Protein AF-A0A1N7SJ93-F1 (afdb_monomer_lite)

Organism: NCBI:txid1701573

Radius of gyration: 25.96 Å; chains: 1; bounding box: 59×93×56 Å

InterPro domains:
  IPR003462 Ornithine cyclodeaminase/mu-crystallin [PF02423] (169-309)
  IPR003462 Ornithine cyclodeaminase/mu-crystallin [PTHR13812] (169-308)
  IPR023401 Ornithine cyclodeaminase, N-terminal [G3DSA:3.30.1780.10] (292-304)
  IPR036291 NAD(P)-binding domain superfamily [SSF51735] (176-307)

Structure (mmCIF, N/CA/C/O backbone):
data_AF-A0A1N7SJ93-F1
#
_entry.id   AF-A0A1N7SJ93-F1
#
loop_
_atom_site.group_PDB
_atom_site.id
_atom_site.type_symbol
_atom_site.label_atom_id
_atom_site.label_alt_id
_atom_site.label_comp_id
_atom_site.label_asym_id
_atom_site.label_entity_id
_atom_site.label_seq_id
_atom_site.pdbx_PDB_ins_code
_atom_site.Cartn_x
_atom_site.Cartn_y
_atom_site.Cartn_z
_atom_site.occupancy
_atom_site.B_iso_or_equiv
_atom_site.auth_seq_id
_atom_site.auth_comp_id
_atom_site.auth_asym_id
_atom_site.auth_atom_id
_atom_site.pdbx_PDB_model_num
ATOM 1 N N . MET A 1 1 ? -1.429 -74.929 14.393 1.00 39.41 1 MET A N 1
ATOM 2 C CA . MET A 1 1 ? -1.317 -74.919 12.918 1.00 39.41 1 MET A CA 1
ATOM 3 C C . MET A 1 1 ? -0.510 -73.694 12.522 1.00 39.41 1 MET A C 1
ATOM 5 O O . MET A 1 1 ? -0.908 -72.590 12.857 1.00 39.41 1 MET A O 1
ATOM 9 N N . LYS A 1 2 ? 0.673 -73.899 11.934 1.00 35.19 2 LYS A N 1
ATOM 10 C CA . LYS A 1 2 ? 1.550 -72.840 11.414 1.00 35.19 2 LYS A CA 1
ATOM 11 C C . LYS A 1 2 ? 0.948 -72.310 10.113 1.00 35.19 2 LYS A C 1
ATOM 13 O O . LYS A 1 2 ? 0.755 -73.117 9.211 1.00 35.19 2 LYS A O 1
ATOM 18 N N . VAL A 1 3 ? 0.758 -71.002 9.972 1.00 34.88 3 VAL A N 1
ATOM 19 C CA . VAL A 1 3 ? 0.730 -70.363 8.648 1.00 34.88 3 VAL A CA 1
ATOM 20 C C . VAL A 1 3 ? 1.629 -69.137 8.697 1.00 34.88 3 VAL A C 1
ATOM 22 O O . VAL A 1 3 ? 1.579 -68.334 9.623 1.00 34.88 3 VAL A O 1
ATOM 25 N N . ARG A 1 4 ? 2.553 -69.127 7.742 1.00 35.72 4 ARG A N 1
ATOM 26 C CA . ARG A 1 4 ? 3.703 -68.244 7.609 1.00 35.72 4 ARG A CA 1
ATOM 27 C C . ARG A 1 4 ? 3.316 -66.965 6.870 1.00 35.72 4 ARG A C 1
ATOM 29 O O . ARG A 1 4 ? 2.459 -66.990 5.994 1.00 35.72 4 ARG A O 1
ATOM 36 N N . TYR A 1 5 ? 4.037 -65.902 7.211 1.00 35.56 5 TYR A N 1
ATOM 37 C CA . TYR A 1 5 ? 4.178 -64.652 6.473 1.00 35.56 5 TYR A CA 1
ATOM 38 C C . TYR A 1 5 ? 4.357 -64.870 4.963 1.00 35.56 5 TYR A C 1
ATOM 40 O O . TYR A 1 5 ? 5.189 -65.679 4.549 1.00 35.56 5 TYR A O 1
ATOM 48 N N . LEU A 1 6 ? 3.652 -64.068 4.165 1.00 31.80 6 LEU A N 1
ATOM 49 C CA . LEU A 1 6 ? 4.054 -63.719 2.806 1.00 31.80 6 LEU A CA 1
ATOM 50 C C . LEU A 1 6 ? 3.941 -62.203 2.647 1.00 31.80 6 LEU A C 1
ATOM 52 O O . LEU A 1 6 ? 2.866 -61.631 2.500 1.00 31.80 6 LEU A O 1
ATOM 56 N N . SER A 1 7 ? 5.103 -61.574 2.748 1.00 33.34 7 SER A N 1
ATOM 57 C CA . SER A 1 7 ? 5.396 -60.196 2.395 1.00 33.34 7 SER A CA 1
ATOM 58 C C . SER A 1 7 ? 5.265 -60.046 0.879 1.00 33.34 7 SER A C 1
ATOM 60 O O . SER A 1 7 ? 6.019 -60.669 0.134 1.00 33.34 7 SER A O 1
ATOM 62 N N . ILE A 1 8 ? 4.334 -59.212 0.416 1.00 35.59 8 ILE A N 1
ATOM 63 C CA . ILE A 1 8 ? 4.301 -58.736 -0.970 1.00 35.59 8 ILE A CA 1
ATOM 64 C C . ILE A 1 8 ? 4.578 -57.235 -0.922 1.00 35.59 8 ILE A C 1
ATOM 66 O O . ILE A 1 8 ? 3.696 -56.420 -0.666 1.00 35.59 8 ILE A O 1
ATOM 70 N N . LEU A 1 9 ? 5.851 -56.892 -1.117 1.00 31.52 9 LEU A N 1
ATOM 71 C CA . LEU A 1 9 ? 6.300 -55.550 -1.472 1.00 31.52 9 LEU A CA 1
ATOM 72 C C . LEU A 1 9 ? 5.859 -55.286 -2.916 1.00 31.52 9 LEU A C 1
ATOM 74 O O . LEU A 1 9 ? 6.490 -55.766 -3.854 1.00 31.52 9 LEU A O 1
ATOM 78 N N . SER A 1 10 ? 4.771 -54.538 -3.099 1.00 33.97 10 SER A N 1
ATOM 79 C CA . SER A 1 10 ? 4.444 -53.946 -4.396 1.00 33.97 10 SER A CA 1
ATOM 80 C C . SER A 1 10 ? 5.189 -52.621 -4.517 1.00 33.97 10 SER A C 1
ATOM 82 O O . SER A 1 10 ? 4.757 -51.599 -3.990 1.00 33.97 10 SER A O 1
ATOM 84 N N . ALA A 1 11 ? 6.339 -52.654 -5.186 1.00 33.00 11 ALA A N 1
ATOM 85 C CA . ALA A 1 11 ? 7.061 -51.466 -5.611 1.00 33.00 11 ALA A CA 1
ATOM 86 C C . ALA A 1 11 ? 6.300 -50.793 -6.765 1.00 33.00 11 ALA A C 1
ATOM 88 O O . ALA A 1 11 ? 6.547 -51.070 -7.936 1.00 33.00 11 ALA A O 1
ATOM 89 N N . THR A 1 12 ? 5.360 -49.905 -6.449 1.00 32.81 12 THR A N 1
ATOM 90 C CA . THR A 1 12 ? 4.858 -48.919 -7.414 1.00 32.81 12 THR A CA 1
ATOM 91 C C . THR A 1 12 ? 5.852 -47.769 -7.484 1.00 32.81 12 THR A C 1
ATOM 93 O O . THR A 1 12 ? 5.786 -46.816 -6.711 1.00 32.81 12 THR A O 1
ATOM 96 N N . ALA A 1 13 ? 6.796 -47.880 -8.416 1.00 30.53 13 ALA A N 1
ATOM 97 C CA . ALA A 1 13 ? 7.560 -46.745 -8.906 1.00 30.53 13 ALA A CA 1
ATOM 98 C C . ALA A 1 13 ? 6.591 -45.807 -9.642 1.00 30.53 13 ALA A C 1
ATOM 100 O O . ALA A 1 13 ? 6.251 -46.029 -10.802 1.00 30.53 13 ALA A 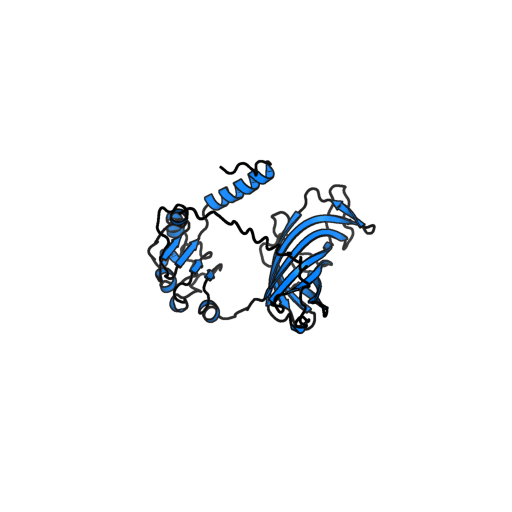O 1
ATOM 101 N N . VAL A 1 14 ? 6.101 -44.778 -8.949 1.00 34.06 14 VAL A N 1
ATOM 102 C CA . VAL A 1 14 ? 5.454 -43.639 -9.601 1.00 34.06 14 VAL A CA 1
ATOM 103 C C . VAL A 1 14 ? 6.572 -42.849 -10.263 1.00 34.06 14 VAL A C 1
ATOM 105 O O . VAL A 1 14 ? 7.326 -42.135 -9.604 1.00 34.06 14 VAL A O 1
ATOM 108 N N . ALA A 1 15 ? 6.718 -43.033 -11.572 1.00 30.39 15 ALA A N 1
ATOM 109 C CA . ALA A 1 15 ? 7.504 -42.139 -12.398 1.00 30.39 15 ALA A CA 1
ATOM 110 C C . ALA A 1 15 ? 6.855 -40.749 -12.322 1.00 30.39 15 ALA A C 1
ATOM 112 O O . ALA A 1 15 ? 5.847 -40.483 -12.976 1.00 30.39 15 ALA A O 1
ATOM 113 N N . LEU A 1 16 ? 7.417 -39.875 -11.486 1.00 29.84 16 LEU A N 1
ATOM 114 C CA . LEU A 1 16 ? 7.214 -38.435 -11.564 1.00 29.84 16 LEU A CA 1
ATOM 115 C C . LEU A 1 16 ? 7.795 -37.979 -12.905 1.00 29.84 16 LEU A C 1
ATOM 117 O O . LEU A 1 16 ? 8.973 -37.650 -13.017 1.00 29.84 16 LEU A O 1
ATOM 121 N N . LEU A 1 17 ? 6.961 -38.013 -13.944 1.00 31.52 17 LEU A N 1
ATOM 122 C CA . LEU A 1 17 ? 7.170 -37.193 -15.124 1.00 31.52 17 LEU A CA 1
ATOM 123 C C . LEU A 1 17 ? 7.181 -35.750 -14.630 1.00 31.52 17 LEU A C 1
ATOM 125 O O . LEU A 1 17 ? 6.150 -35.205 -14.241 1.00 31.52 17 LEU A O 1
ATOM 129 N N . SER A 1 18 ? 8.374 -35.165 -14.612 1.00 36.38 18 SER A N 1
ATOM 130 C CA . SER A 1 18 ? 8.587 -33.729 -14.567 1.00 36.38 18 SER A CA 1
ATOM 131 C C . SER A 1 18 ? 7.863 -33.108 -15.761 1.00 36.38 18 SER A C 1
ATOM 133 O O . SER A 1 18 ? 8.441 -32.907 -16.828 1.00 36.38 18 SER A O 1
ATOM 135 N N . LEU A 1 19 ? 6.568 -32.847 -15.596 1.00 33.84 19 LEU A N 1
ATOM 136 C CA . LEU A 1 19 ? 5.843 -31.894 -16.411 1.00 33.84 19 LEU A CA 1
ATOM 137 C C . LEU A 1 19 ? 6.423 -30.540 -16.019 1.00 33.84 19 LEU A C 1
ATOM 139 O O . LEU A 1 19 ? 5.975 -29.906 -15.069 1.00 33.84 19 LEU A O 1
ATOM 143 N N . SER A 1 20 ? 7.475 -30.124 -16.724 1.00 39.47 20 SER A N 1
ATOM 144 C CA . SER A 1 20 ? 7.734 -28.705 -16.917 1.00 39.47 20 SER A CA 1
ATOM 145 C C . SER A 1 20 ? 6.402 -28.119 -17.363 1.00 39.47 20 SER A C 1
ATOM 147 O O . SER A 1 20 ? 5.929 -28.459 -18.450 1.00 39.47 20 SER A O 1
ATOM 149 N N . GLY A 1 21 ? 5.750 -27.374 -16.473 1.00 34.94 21 GLY A N 1
ATOM 150 C CA . GLY A 1 21 ? 4.481 -26.729 -16.746 1.00 34.94 21 GLY A CA 1
ATOM 151 C C . GLY A 1 21 ? 4.665 -25.838 -17.958 1.00 34.94 21 GLY A C 1
ATOM 152 O O . GLY A 1 21 ? 5.172 -24.727 -17.852 1.00 34.94 21 GLY A O 1
ATOM 153 N N . VAL A 1 22 ? 4.291 -26.351 -19.124 1.00 38.94 22 VAL A N 1
ATOM 154 C CA . VAL A 1 22 ? 3.986 -25.519 -20.270 1.00 38.94 22 VAL A CA 1
ATOM 155 C C . VAL A 1 22 ? 2.808 -24.693 -19.782 1.00 38.94 22 VAL A C 1
ATOM 157 O O . VAL A 1 22 ? 1.728 -25.243 -19.572 1.00 38.94 22 VAL A O 1
ATOM 160 N N . ALA A 1 23 ? 3.048 -23.414 -19.482 1.00 44.88 23 ALA A N 1
ATOM 161 C CA . ALA A 1 23 ? 1.989 -22.459 -19.214 1.00 44.88 23 ALA A CA 1
ATOM 162 C C . ALA A 1 23 ? 1.019 -22.571 -20.388 1.00 44.88 23 ALA A C 1
ATOM 164 O O . ALA A 1 23 ? 1.350 -22.229 -21.524 1.00 44.88 23 ALA A O 1
ATOM 165 N N . GLN A 1 24 ? -0.132 -23.188 -20.146 1.00 38.75 24 GLN A N 1
ATOM 166 C CA . GLN A 1 24 ? -1.121 -23.407 -21.178 1.00 38.75 24 GLN A CA 1
ATOM 167 C C . GLN A 1 24 ? -1.781 -22.050 -21.412 1.00 38.75 24 GLN A C 1
ATOM 169 O O . GLN A 1 24 ? -2.774 -21.708 -20.779 1.00 38.75 24 GLN A O 1
ATOM 174 N N . ALA A 1 25 ? -1.159 -21.250 -22.282 1.00 48.44 25 ALA A N 1
ATOM 175 C CA . ALA A 1 25 ? -1.695 -20.013 -22.819 1.00 48.44 25 ALA A CA 1
ATOM 176 C C . ALA A 1 25 ? -2.931 -20.365 -23.652 1.00 48.44 25 ALA A C 1
ATOM 178 O O . ALA A 1 25 ? -2.884 -20.519 -24.871 1.00 48.44 25 ALA A O 1
ATOM 179 N N . GLY A 1 26 ? -4.058 -20.555 -22.975 1.00 43.06 26 GLY A N 1
ATOM 180 C CA . GLY A 1 26 ? -5.361 -20.715 -23.596 1.00 43.06 26 GLY A CA 1
ATOM 181 C C . GLY A 1 26 ? -5.870 -19.392 -24.158 1.00 43.06 26 GLY A C 1
ATOM 182 O O . GLY A 1 26 ? -6.955 -18.992 -23.790 1.00 43.06 26 GLY A O 1
ATOM 183 N N . GLY A 1 27 ? -5.102 -18.673 -24.985 1.00 51.56 27 GLY A N 1
ATOM 184 C CA . GLY A 1 27 ? -5.593 -17.575 -25.835 1.00 51.56 27 GLY A CA 1
ATOM 185 C C . GLY A 1 27 ? -6.399 -16.428 -25.187 1.00 51.56 27 GLY A C 1
ATOM 186 O O . GLY A 1 27 ? -7.090 -15.726 -25.918 1.00 51.56 27 GLY A O 1
ATOM 187 N N . LEU A 1 28 ? -6.347 -16.219 -23.865 1.00 69.19 28 LEU A N 1
ATOM 188 C CA . LEU A 1 28 ? -7.158 -15.211 -23.147 1.00 69.19 28 LEU A CA 1
ATOM 189 C C . LEU A 1 28 ? -6.427 -13.885 -22.869 1.00 69.19 28 LEU A C 1
ATOM 191 O O . LEU A 1 28 ? -7.031 -12.918 -22.400 1.00 69.19 28 LEU A O 1
ATOM 195 N N . CYS A 1 29 ? -5.129 -13.814 -23.145 1.00 85.31 29 CYS A N 1
ATOM 196 C CA . CYS A 1 29 ? -4.312 -12.630 -22.909 1.00 85.31 29 CYS A CA 1
ATOM 197 C C . CYS A 1 29 ? -4.197 -11.784 -24.182 1.00 85.31 29 CYS A C 1
ATOM 199 O O . CYS A 1 29 ? -3.917 -12.260 -25.280 1.00 85.31 29 CYS A O 1
ATOM 201 N N . SER A 1 30 ? -4.441 -10.493 -24.030 1.00 92.06 30 SER A N 1
ATOM 202 C CA . SER A 1 30 ? -4.336 -9.490 -25.079 1.00 92.06 30 SER A CA 1
ATOM 203 C C . SER A 1 30 ? -4.182 -8.126 -24.419 1.00 92.06 30 SER A C 1
ATOM 205 O O . SER A 1 30 ? -4.329 -8.000 -23.200 1.00 92.06 30 SER A O 1
ATOM 207 N N . LYS A 1 31 ? -3.969 -7.079 -25.220 1.00 94.38 31 LYS A N 1
ATOM 208 C CA . LYS A 1 31 ? -4.049 -5.713 -24.694 1.00 94.38 31 LYS A CA 1
ATOM 209 C C . LYS A 1 31 ? -5.396 -5.449 -24.022 1.00 94.38 31 LYS A C 1
ATOM 211 O O . LYS A 1 31 ? -5.423 -4.942 -22.914 1.00 94.38 31 LYS A O 1
ATOM 216 N N . ALA A 1 32 ? -6.492 -5.894 -24.638 1.00 93.69 32 ALA A N 1
ATOM 217 C CA . ALA A 1 32 ? -7.843 -5.688 -24.120 1.00 93.69 32 ALA A CA 1
ATOM 218 C C . ALA A 1 32 ? -8.086 -6.375 -22.765 1.00 93.69 32 ALA A C 1
ATOM 220 O O . ALA A 1 32 ? -8.940 -5.933 -21.998 1.00 93.69 32 ALA A O 1
ATOM 221 N N . THR A 1 33 ? -7.329 -7.432 -22.454 1.00 92.19 33 THR A N 1
ATOM 222 C CA . THR A 1 33 ? -7.3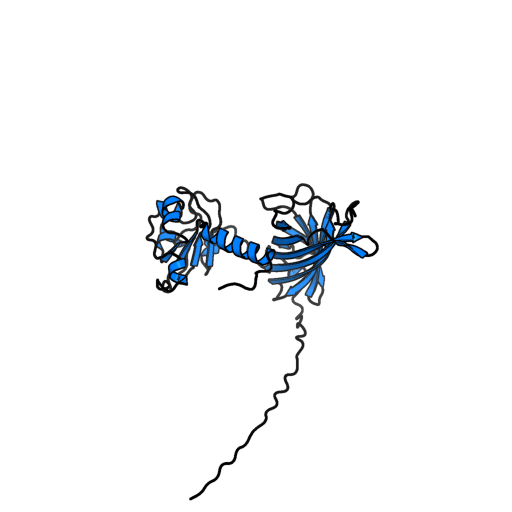90 -8.119 -21.157 1.00 92.19 33 THR A CA 1
ATOM 223 C C . THR A 1 33 ? -6.835 -7.231 -20.034 1.00 92.19 33 THR A C 1
ATOM 225 O O . THR A 1 33 ? -7.366 -7.220 -18.919 1.00 92.19 33 THR A O 1
ATOM 228 N N . LEU A 1 34 ? -5.817 -6.421 -20.343 1.00 95.25 34 LEU A N 1
ATOM 229 C CA . LEU A 1 34 ? -5.285 -5.397 -19.449 1.00 95.25 34 LEU A CA 1
ATOM 230 C C . LEU A 1 34 ? -6.104 -4.111 -19.595 1.00 95.25 34 LEU A C 1
ATOM 232 O O . LEU A 1 34 ? -5.773 -3.200 -20.347 1.00 95.25 34 LEU A O 1
ATOM 236 N N . ASN A 1 35 ? -7.209 -4.047 -18.864 1.00 94.75 35 ASN A N 1
ATOM 237 C CA . ASN A 1 35 ? -8.091 -2.886 -18.830 1.00 94.75 35 ASN A CA 1
ATOM 238 C C . ASN A 1 35 ? -8.525 -2.600 -17.390 1.00 94.75 35 ASN A C 1
ATOM 240 O O . ASN A 1 35 ? -8.923 -3.521 -16.661 1.00 94.75 35 ASN A O 1
ATOM 244 N N . GLY A 1 36 ? -8.469 -1.325 -17.012 1.00 95.62 36 GLY A N 1
ATOM 245 C CA . GLY A 1 36 ? -8.829 -0.837 -15.690 1.00 95.62 36 GLY A CA 1
ATOM 246 C C . GLY A 1 36 ? -7.648 -0.802 -14.714 1.00 95.62 36 GLY A C 1
ATOM 247 O O . GLY A 1 36 ? -6.488 -0.833 -15.138 1.00 95.62 36 GLY A O 1
ATOM 248 N N . PRO A 1 37 ? -7.939 -0.677 -13.408 1.00 96.81 37 PRO A N 1
ATOM 249 C CA . PRO A 1 37 ? -6.927 -0.428 -12.395 1.00 96.81 37 PRO A CA 1
ATOM 250 C C . PRO A 1 37 ? -6.226 -1.706 -11.916 1.00 96.81 37 PRO A C 1
ATOM 252 O O . PRO A 1 37 ? -6.833 -2.762 -11.735 1.00 96.81 37 PRO A O 1
ATOM 255 N N . PHE A 1 38 ? -4.928 -1.575 -11.676 1.00 97.75 38 PHE A N 1
ATOM 256 C CA . PHE A 1 38 ? -4.031 -2.576 -11.118 1.00 97.75 38 PHE A CA 1
ATOM 257 C C . PHE A 1 38 ? -3.184 -1.922 -10.023 1.00 97.75 38 PHE A C 1
ATOM 259 O O . PHE A 1 38 ? -2.724 -0.791 -10.185 1.00 97.75 38 PHE A O 1
ATOM 266 N N . SER A 1 39 ? -2.957 -2.631 -8.923 1.00 97.12 39 SER A N 1
ATOM 267 C CA . SER A 1 39 ? -1.936 -2.278 -7.937 1.00 97.12 39 SER A CA 1
ATOM 268 C C . SER A 1 39 ? -0.633 -2.971 -8.300 1.00 97.12 39 SER A C 1
ATOM 270 O O . SER A 1 39 ? -0.644 -4.171 -8.566 1.00 97.12 39 SER A O 1
ATOM 272 N N . PHE A 1 40 ? 0.474 -2.248 -8.265 1.00 97.69 40 PHE A N 1
ATOM 273 C CA . PHE A 1 40 ? 1.809 -2.780 -8.478 1.00 97.69 40 PHE A CA 1
ATOM 274 C C . PHE A 1 40 ? 2.654 -2.628 -7.221 1.00 97.69 40 PHE A C 1
ATOM 276 O O . PHE A 1 40 ? 2.600 -1.588 -6.563 1.00 97.69 40 PHE A O 1
ATOM 283 N N . ILE A 1 41 ? 3.461 -3.646 -6.948 1.00 97.75 41 ILE A N 1
ATOM 284 C CA . ILE A 1 41 ? 4.627 -3.562 -6.070 1.00 97.75 41 ILE A CA 1
ATOM 285 C C . ILE A 1 41 ? 5.884 -3.711 -6.927 1.00 97.75 41 ILE A C 1
ATOM 287 O O . ILE A 1 41 ? 5.887 -4.471 -7.895 1.00 97.75 41 ILE A O 1
ATOM 291 N N . GLY A 1 42 ? 6.931 -2.967 -6.599 1.00 96.50 42 GLY A N 1
ATOM 292 C CA . GLY A 1 42 ? 8.244 -3.042 -7.227 1.00 96.50 42 GLY A CA 1
ATOM 293 C C . GLY A 1 42 ? 9.311 -3.267 -6.174 1.00 96.50 42 GLY A C 1
ATOM 294 O O . GLY A 1 42 ? 9.285 -2.615 -5.133 1.00 96.50 42 GLY A O 1
ATOM 295 N N . HIS A 1 43 ? 10.240 -4.178 -6.440 1.00 97.06 43 HIS A N 1
ATOM 296 C CA . HIS A 1 43 ? 11.357 -4.448 -5.544 1.00 97.06 43 HIS A CA 1
ATOM 297 C C . HIS A 1 43 ? 12.620 -4.782 -6.335 1.00 97.06 43 HIS A C 1
ATOM 299 O O . HIS A 1 43 ? 12.565 -5.441 -7.380 1.00 97.06 43 HIS A O 1
ATOM 305 N N . GLY A 1 44 ? 13.775 -4.353 -5.834 1.00 95.94 44 GLY A N 1
ATOM 306 C CA . GLY A 1 44 ? 15.047 -4.710 -6.444 1.00 95.94 44 GLY A CA 1
ATOM 307 C C . GLY A 1 44 ? 16.225 -3.857 -6.020 1.00 95.94 44 GLY A C 1
ATOM 308 O O . GLY A 1 44 ? 16.218 -3.216 -4.972 1.00 95.94 44 GLY A O 1
ATOM 309 N N . VAL A 1 45 ? 17.263 -3.865 -6.853 1.00 95.62 45 VAL A N 1
ATOM 310 C CA . VAL A 1 45 ? 18.489 -3.095 -6.633 1.00 95.62 45 VAL A CA 1
ATOM 311 C C . VAL A 1 45 ? 18.972 -2.400 -7.901 1.00 95.62 45 VAL A C 1
ATOM 313 O O . VAL A 1 45 ? 19.057 -2.998 -8.975 1.00 95.62 45 VAL A O 1
ATOM 316 N N . ILE A 1 46 ? 19.397 -1.151 -7.739 1.00 94.44 46 ILE A N 1
ATOM 317 C CA . ILE A 1 46 ? 20.127 -0.380 -8.741 1.00 94.44 46 ILE A CA 1
ATOM 318 C C . ILE A 1 46 ? 21.621 -0.531 -8.455 1.00 94.44 46 ILE A C 1
ATOM 320 O O . ILE A 1 46 ? 22.107 -0.174 -7.378 1.00 94.44 46 ILE A O 1
ATOM 324 N N . LEU A 1 47 ? 22.355 -1.067 -9.425 1.00 94.81 47 LEU A N 1
ATOM 325 C CA . LEU A 1 47 ? 23.747 -1.486 -9.269 1.00 94.81 47 LEU A CA 1
ATOM 326 C C . LEU A 1 47 ? 24.749 -0.393 -9.653 1.00 94.81 47 LEU A C 1
ATOM 328 O O . LEU A 1 47 ? 25.824 -0.310 -9.060 1.00 94.81 47 LEU A O 1
ATOM 332 N N . GLY A 1 48 ? 24.431 0.431 -10.652 1.00 93.94 48 GLY A N 1
ATOM 333 C CA . GLY A 1 48 ? 25.357 1.435 -11.170 1.00 93.94 48 GLY A CA 1
ATOM 334 C C . GLY A 1 48 ? 24.985 1.969 -12.546 1.00 93.94 48 GLY A C 1
ATOM 335 O O . GLY A 1 48 ? 23.914 1.672 -13.075 1.00 93.94 48 GLY A O 1
ATOM 336 N N . LEU A 1 49 ? 25.893 2.748 -13.133 1.00 94.88 49 LEU A N 1
ATOM 337 C CA . LEU A 1 49 ? 25.753 3.294 -14.484 1.00 94.88 49 LEU A CA 1
ATOM 338 C C . LEU A 1 49 ? 26.295 2.311 -15.514 1.00 94.88 49 LEU A C 1
ATOM 340 O O . LEU A 1 49 ? 27.354 1.726 -15.313 1.00 94.88 49 LEU A O 1
ATOM 344 N N . LYS A 1 50 ? 25.603 2.163 -16.635 1.00 92.69 50 LYS A N 1
ATOM 345 C CA . LYS A 1 50 ? 26.024 1.322 -17.747 1.00 92.69 50 LYS A CA 1
ATOM 346 C C . LYS A 1 50 ? 26.409 2.204 -18.930 1.00 92.69 50 LYS A C 1
ATOM 348 O O . LYS A 1 50 ? 25.625 3.037 -19.382 1.00 92.69 50 LYS A O 1
ATOM 353 N N . THR A 1 51 ? 27.636 2.056 -19.410 1.00 85.88 51 THR A N 1
ATOM 354 C CA . THR A 1 51 ? 28.150 2.796 -20.569 1.00 85.88 51 THR A CA 1
ATOM 355 C C . THR A 1 51 ? 27.703 2.157 -21.883 1.00 85.88 51 THR A C 1
ATOM 357 O O . THR A 1 51 ? 27.189 1.040 -21.915 1.00 85.88 51 THR A O 1
ATOM 360 N N . ALA A 1 52 ? 27.892 2.873 -22.997 1.00 82.56 52 ALA A N 1
ATOM 361 C CA . ALA A 1 52 ? 27.444 2.438 -24.324 1.00 82.56 52 ALA A CA 1
ATOM 362 C C . ALA A 1 52 ? 28.094 1.125 -24.813 1.00 82.56 52 ALA A C 1
ATOM 364 O O . ALA A 1 52 ? 27.524 0.434 -25.651 1.00 82.56 52 ALA A O 1
ATOM 365 N N . ASP A 1 53 ? 29.269 0.771 -24.289 1.00 86.00 53 ASP A N 1
ATOM 366 C CA . ASP A 1 53 ? 29.954 -0.507 -24.531 1.00 86.00 53 ASP A CA 1
ATOM 367 C C . ASP A 1 53 ? 29.414 -1.662 -23.661 1.00 86.00 53 ASP A C 1
ATOM 369 O O . ASP A 1 53 ? 29.864 -2.799 -23.790 1.00 86.00 53 ASP A O 1
ATOM 373 N N . GLY A 1 54 ? 28.437 -1.388 -22.790 1.00 85.38 54 GLY A N 1
ATOM 374 C CA . GLY A 1 54 ? 27.820 -2.352 -21.885 1.00 85.38 54 GLY A CA 1
ATOM 375 C C . GLY A 1 54 ? 28.540 -2.525 -20.547 1.00 85.38 54 GLY A C 1
ATOM 376 O O . GLY A 1 54 ? 28.069 -3.312 -19.724 1.00 85.38 54 GLY A O 1
ATOM 377 N N . THR A 1 55 ? 29.638 -1.802 -20.305 1.00 92.38 55 THR A N 1
ATOM 378 C CA . THR A 1 55 ? 30.380 -1.873 -19.041 1.00 92.38 55 THR A CA 1
ATOM 379 C C . THR A 1 55 ? 29.547 -1.290 -17.896 1.00 92.38 55 THR A C 1
ATOM 381 O O . THR A 1 55 ? 28.994 -0.195 -17.999 1.00 92.38 55 THR A O 1
ATOM 384 N N . LEU A 1 56 ? 29.436 -2.034 -16.790 1.00 94.31 56 LEU A N 1
ATOM 385 C CA . LEU A 1 56 ? 28.775 -1.569 -15.571 1.00 94.31 56 LEU A CA 1
ATOM 386 C C . LEU A 1 56 ? 29.796 -0.887 -14.656 1.00 94.31 56 LEU A C 1
ATOM 388 O O . LEU A 1 56 ? 30.747 -1.522 -14.207 1.00 94.31 56 LEU A O 1
ATOM 392 N N . HIS A 1 57 ? 29.542 0.376 -14.338 1.00 94.81 57 HIS A N 1
ATOM 393 C CA . HIS A 1 57 ? 30.266 1.194 -13.374 1.00 94.81 57 HIS A CA 1
ATOM 394 C C . HIS A 1 57 ? 29.459 1.265 -12.067 1.00 94.81 57 HIS A C 1
ATOM 396 O O . HIS A 1 57 ? 28.471 2.008 -11.999 1.00 94.81 57 HIS A O 1
ATOM 402 N N . PRO A 1 58 ? 29.821 0.483 -11.032 1.00 94.00 58 PRO A N 1
ATOM 403 C CA . PRO A 1 58 ? 28.996 0.334 -9.838 1.00 94.00 58 PRO A CA 1
ATOM 404 C C . PRO A 1 58 ? 28.882 1.619 -9.014 1.00 94.00 58 PRO A C 1
ATOM 406 O O . PRO A 1 58 ? 29.826 2.412 -8.918 1.00 94.00 58 PRO A O 1
ATOM 409 N N . TYR A 1 59 ? 27.742 1.797 -8.352 1.00 91.44 59 TYR A N 1
ATOM 410 C CA . TYR A 1 59 ? 27.630 2.751 -7.250 1.00 91.44 59 TYR A CA 1
ATOM 411 C C . TYR A 1 59 ? 28.404 2.259 -6.023 1.00 91.44 59 TYR A C 1
ATOM 413 O O . TYR A 1 59 ? 28.696 1.073 -5.888 1.00 91.44 59 TYR A O 1
ATOM 421 N N . THR A 1 60 ? 28.727 3.178 -5.107 1.00 86.88 60 THR A N 1
ATOM 422 C CA . THR A 1 60 ? 29.449 2.862 -3.860 1.00 86.88 60 THR A CA 1
ATOM 423 C C . THR A 1 60 ? 28.738 1.786 -3.038 1.00 86.88 60 THR A C 1
ATOM 425 O O . THR A 1 60 ? 29.386 0.948 -2.418 1.00 86.88 60 THR A O 1
ATOM 428 N N . ALA A 1 61 ? 27.406 1.798 -3.059 1.00 84.56 61 ALA A N 1
ATOM 429 C CA . ALA A 1 61 ? 26.563 0.728 -2.557 1.00 84.56 61 ALA A CA 1
ATOM 430 C C . ALA A 1 61 ? 25.372 0.541 -3.512 1.00 84.56 61 ALA A C 1
ATOM 432 O O . ALA A 1 61 ? 24.870 1.544 -4.040 1.00 84.56 61 ALA A O 1
ATOM 433 N N . PRO A 1 62 ? 24.898 -0.701 -3.731 1.00 81.81 62 PRO A N 1
ATOM 434 C CA . PRO A 1 62 ? 23.642 -0.935 -4.430 1.00 81.81 62 PRO A CA 1
ATOM 435 C C . PRO A 1 62 ? 22.506 -0.180 -3.740 1.00 81.81 62 PRO A C 1
ATOM 437 O O . PRO A 1 62 ? 22.381 -0.216 -2.515 1.00 81.81 62 PRO A O 1
ATOM 440 N N . SER A 1 63 ? 21.685 0.514 -4.520 1.00 89.25 63 SER A N 1
ATOM 441 C CA . SER A 1 63 ? 20.522 1.223 -3.986 1.00 89.25 63 SER A CA 1
ATOM 442 C C . SER A 1 63 ? 19.301 0.322 -4.082 1.00 89.25 63 SER A C 1
ATOM 444 O O . SER A 1 63 ? 18.905 -0.044 -5.183 1.00 89.25 63 SER A O 1
ATOM 446 N N . ILE A 1 64 ? 18.725 -0.047 -2.939 1.00 92.12 64 ILE A N 1
ATOM 447 C CA . ILE A 1 64 ? 17.497 -0.850 -2.887 1.00 92.12 64 ILE A CA 1
ATOM 448 C C . ILE A 1 64 ? 16.335 0.001 -3.393 1.00 92.12 64 ILE A C 1
ATOM 450 O O . ILE A 1 64 ? 16.191 1.140 -2.948 1.00 92.12 64 ILE A O 1
ATOM 454 N N . LEU A 1 65 ? 15.546 -0.547 -4.311 1.00 93.88 65 LEU A N 1
ATOM 455 C CA . LEU A 1 65 ? 14.285 0.009 -4.776 1.00 93.88 65 LEU A CA 1
ATOM 456 C C . LEU A 1 65 ? 13.138 -0.725 -4.082 1.00 93.88 65 LEU A C 1
ATOM 458 O O . LEU A 1 65 ? 13.055 -1.947 -4.175 1.00 93.88 65 LEU A O 1
ATOM 462 N N . ASP A 1 66 ? 12.231 0.038 -3.485 1.00 95.50 66 ASP A N 1
ATOM 463 C CA . ASP A 1 66 ? 10.912 -0.420 -3.048 1.00 95.50 66 ASP A CA 1
ATOM 464 C C . ASP A 1 66 ? 9.871 0.567 -3.580 1.00 95.50 66 ASP A C 1
ATOM 466 O O . ASP A 1 66 ? 9.958 1.759 -3.298 1.00 95.50 66 ASP A O 1
ATOM 470 N N . ASP A 1 67 ? 8.909 0.110 -4.376 1.00 94.44 67 ASP A N 1
ATOM 471 C CA . ASP A 1 67 ? 7.936 0.970 -5.062 1.00 94.44 67 ASP A CA 1
ATOM 472 C C . ASP A 1 67 ? 6.526 0.397 -4.924 1.00 94.44 67 ASP A C 1
ATOM 474 O O . ASP A 1 67 ? 6.320 -0.818 -4.942 1.00 94.44 67 ASP A O 1
ATOM 478 N N . VAL A 1 68 ? 5.535 1.276 -4.826 1.00 95.75 68 VAL A N 1
ATOM 479 C CA . VAL A 1 68 ? 4.121 0.921 -4.962 1.00 95.75 68 VAL A CA 1
ATOM 480 C C . VAL A 1 68 ? 3.474 1.831 -5.988 1.00 95.75 68 VAL A C 1
ATOM 482 O O . VAL A 1 68 ? 3.756 3.028 -6.035 1.00 95.75 68 VAL A O 1
ATOM 485 N N . ALA A 1 69 ? 2.578 1.292 -6.809 1.00 95.38 69 ALA A N 1
ATOM 486 C CA . ALA A 1 69 ? 1.893 2.085 -7.819 1.00 95.38 69 ALA A CA 1
ATOM 487 C C . ALA A 1 69 ? 0.449 1.645 -8.048 1.00 95.38 69 ALA A C 1
ATOM 489 O O . ALA A 1 69 ? 0.113 0.467 -7.985 1.00 95.38 69 ALA A O 1
ATOM 490 N N . LEU A 1 70 ? -0.403 2.606 -8.393 1.00 95.75 70 LEU A N 1
ATOM 491 C CA . LEU A 1 70 ? -1.686 2.356 -9.036 1.00 95.75 70 LEU A CA 1
ATOM 492 C C . LEU A 1 70 ? -1.531 2.628 -10.527 1.00 95.75 70 LEU A C 1
ATOM 494 O O . LEU A 1 70 ? -1.180 3.738 -10.929 1.00 95.75 70 LEU A O 1
ATOM 498 N N . VAL A 1 71 ? -1.803 1.616 -11.344 1.00 96.69 71 VAL A N 1
ATOM 499 C CA . VAL A 1 71 ? -1.692 1.652 -12.803 1.00 96.69 71 VAL A CA 1
ATOM 500 C C . VAL A 1 71 ? -3.072 1.435 -13.404 1.00 96.69 71 VAL A C 1
ATOM 502 O O . VAL A 1 71 ? -3.747 0.469 -13.079 1.00 96.69 71 VAL A O 1
ATOM 505 N N . THR A 1 72 ? -3.511 2.323 -14.289 1.00 96.94 72 THR A N 1
ATOM 506 C CA . THR A 1 72 ? -4.765 2.171 -15.037 1.00 96.94 72 THR A CA 1
ATOM 507 C C . THR A 1 72 ? -4.449 1.915 -16.501 1.00 96.94 72 THR A C 1
ATOM 509 O O . THR A 1 72 ? -3.966 2.816 -17.192 1.00 96.94 72 THR A O 1
ATOM 512 N N . PHE A 1 73 ? -4.722 0.696 -16.964 1.00 97.56 73 PHE A N 1
ATOM 513 C CA . PHE A 1 73 ? -4.564 0.305 -18.363 1.00 97.56 73 PHE A CA 1
ATOM 514 C C . PHE A 1 73 ? -5.807 0.654 -19.183 1.00 97.56 73 PHE A C 1
ATOM 516 O O . PHE A 1 73 ? -6.934 0.541 -18.700 1.00 97.56 73 PHE A O 1
ATOM 523 N N . ASP A 1 74 ? -5.600 1.033 -20.442 1.00 97.44 74 ASP A N 1
ATOM 524 C CA . ASP A 1 74 ? -6.658 1.451 -21.370 1.00 97.44 74 ASP A CA 1
ATOM 525 C C . ASP A 1 74 ? -7.231 0.326 -22.256 1.00 97.44 74 ASP A C 1
ATOM 527 O O . ASP A 1 74 ? -8.127 0.576 -23.060 1.00 97.44 74 ASP A O 1
ATOM 531 N N . GLY A 1 75 ? -6.700 -0.899 -22.173 1.00 97.06 75 GLY A N 1
ATOM 532 C CA . GLY A 1 75 ? -7.044 -2.001 -23.080 1.00 97.06 75 GLY A CA 1
ATOM 533 C C . GLY A 1 75 ? -6.512 -1.882 -24.521 1.00 97.06 75 GLY A C 1
ATOM 534 O O . GLY A 1 75 ? -6.772 -2.757 -25.346 1.00 97.06 75 GLY A O 1
ATOM 535 N N . MET A 1 76 ? -5.782 -0.816 -24.855 1.00 97.62 76 MET A N 1
ATOM 536 C CA . MET A 1 76 ? -5.350 -0.448 -26.213 1.00 97.62 76 MET A CA 1
ATOM 537 C C . MET A 1 76 ? -3.824 -0.337 -26.371 1.00 97.62 76 MET A C 1
ATOM 539 O O . MET A 1 76 ? -3.312 -0.331 -27.496 1.00 97.62 76 MET A O 1
ATOM 543 N N . GLY A 1 77 ? -3.076 -0.344 -25.270 1.00 97.31 77 GLY A N 1
ATOM 544 C CA . GLY A 1 77 ? -1.610 -0.324 -25.259 1.00 97.31 77 GLY A CA 1
ATOM 545 C C . GLY A 1 77 ? -1.006 0.877 -24.535 1.00 97.31 77 GLY A C 1
ATOM 546 O O . GLY A 1 77 ? 0.213 1.023 -24.566 1.00 97.31 77 GLY A O 1
ATOM 547 N N . GLY A 1 78 ? -1.820 1.720 -23.898 1.00 98.19 78 GLY A N 1
ATOM 548 C CA . GLY A 1 78 ? -1.389 2.806 -23.025 1.00 98.19 78 GLY A CA 1
ATOM 549 C C . GLY A 1 78 ? -1.815 2.600 -21.569 1.00 98.19 78 GLY A C 1
ATOM 550 O O . GLY A 1 78 ? -2.799 1.933 -21.249 1.00 98.19 78 GLY A O 1
ATOM 551 N N . PHE A 1 79 ? -1.077 3.196 -20.643 1.00 97.25 79 PHE A N 1
ATOM 552 C CA . PHE A 1 79 ? -1.505 3.251 -19.250 1.00 97.25 79 PHE A CA 1
ATOM 553 C C . PHE A 1 79 ? -1.130 4.578 -18.609 1.00 97.25 79 PHE A C 1
ATOM 555 O O . PHE A 1 79 ? -0.232 5.292 -19.061 1.00 97.25 79 PHE A O 1
ATOM 562 N N . ARG A 1 80 ? -1.826 4.890 -17.519 1.00 95.88 80 ARG A N 1
ATOM 563 C CA . ARG A 1 80 ? -1.472 5.972 -16.598 1.00 95.88 80 ARG A CA 1
ATOM 564 C C . ARG A 1 80 ? -1.112 5.379 -15.254 1.00 95.88 80 ARG A C 1
ATOM 566 O O . ARG A 1 80 ? -1.686 4.360 -14.873 1.00 95.88 80 ARG A O 1
ATOM 573 N N . ARG A 1 81 ? -0.198 6.014 -14.528 1.00 93.44 81 ARG A N 1
ATOM 574 C CA . ARG A 1 81 ? 0.177 5.563 -13.190 1.00 93.44 81 ARG A CA 1
ATOM 575 C C . ARG A 1 81 ? 0.408 6.704 -12.212 1.00 93.44 81 ARG A C 1
ATOM 577 O O . ARG A 1 81 ? 0.758 7.819 -12.601 1.00 93.44 81 ARG A O 1
ATOM 584 N N . THR A 1 82 ? 0.222 6.365 -10.947 1.00 93.19 82 THR A N 1
ATOM 585 C CA . THR A 1 82 ? 0.610 7.152 -9.779 1.00 93.19 82 THR A CA 1
ATOM 586 C C . THR A 1 82 ? 1.393 6.222 -8.869 1.00 93.19 82 THR A C 1
ATOM 588 O O . THR A 1 82 ? 0.892 5.148 -8.541 1.00 93.19 82 THR A O 1
ATOM 591 N N . ASP A 1 83 ? 2.599 6.608 -8.475 1.00 93.12 83 ASP A N 1
ATOM 592 C CA . ASP A 1 83 ? 3.506 5.761 -7.700 1.00 93.12 83 ASP A CA 1
ATOM 593 C C . ASP A 1 83 ? 4.104 6.484 -6.491 1.00 93.12 83 ASP A C 1
ATOM 595 O O . ASP A 1 83 ? 4.098 7.713 -6.397 1.00 93.12 83 ASP A O 1
ATOM 599 N N . PHE A 1 84 ? 4.617 5.705 -5.550 1.00 92.56 84 PHE A N 1
ATOM 600 C CA . PHE A 1 84 ? 5.458 6.169 -4.460 1.00 92.56 84 PHE A CA 1
ATOM 601 C C . PHE A 1 84 ? 6.530 5.118 -4.210 1.00 92.56 84 PHE A C 1
ATOM 603 O O . PHE A 1 84 ? 6.209 3.966 -3.927 1.00 92.56 84 PHE A O 1
ATOM 610 N N . GLY A 1 85 ? 7.790 5.540 -4.270 1.00 91.94 85 GLY A N 1
ATOM 611 C CA . GLY A 1 85 ? 8.914 4.630 -4.129 1.00 91.94 85 GLY A CA 1
ATOM 612 C C . GLY A 1 85 ? 10.030 5.198 -3.281 1.00 91.94 85 GLY A C 1
ATOM 613 O O . GLY A 1 85 ? 10.173 6.413 -3.133 1.00 91.94 85 GLY A O 1
ATOM 614 N N . MET A 1 86 ? 10.838 4.292 -2.756 1.00 92.69 86 MET A N 1
ATOM 615 C CA . MET A 1 86 ? 12.011 4.523 -1.935 1.00 92.69 86 MET A CA 1
ATOM 616 C C . MET A 1 86 ? 13.231 3.973 -2.675 1.00 92.69 86 MET A C 1
ATOM 618 O O . MET A 1 86 ? 13.197 2.866 -3.203 1.00 92.69 86 MET A O 1
ATOM 622 N N . ILE A 1 87 ? 14.313 4.748 -2.714 1.00 90.12 87 ILE A N 1
ATOM 623 C CA . ILE A 1 87 ? 15.606 4.341 -3.263 1.00 90.12 87 ILE A CA 1
ATOM 624 C C . ILE A 1 87 ? 16.656 4.531 -2.171 1.00 90.12 87 ILE A C 1
ATOM 626 O O . ILE A 1 87 ? 16.860 5.642 -1.682 1.00 90.12 87 ILE A O 1
ATOM 630 N N . GLY A 1 88 ? 17.305 3.442 -1.756 1.00 87.81 88 GLY A N 1
ATOM 631 C CA . GLY A 1 88 ? 18.300 3.465 -0.681 1.00 87.81 88 GLY A CA 1
ATOM 632 C C . GLY A 1 88 ? 17.730 3.942 0.660 1.00 87.81 88 GLY A C 1
ATOM 633 O O . GLY A 1 88 ? 18.420 4.626 1.411 1.00 87.81 88 GLY A O 1
ATOM 634 N N . GLY A 1 89 ? 16.456 3.639 0.937 1.00 85.94 89 GLY A N 1
ATOM 635 C CA . GLY A 1 89 ? 15.760 4.064 2.157 1.00 85.94 89 GLY A CA 1
ATOM 636 C C . GLY A 1 89 ? 15.303 5.526 2.165 1.00 85.94 89 GLY A C 1
ATOM 637 O O . GLY A 1 89 ? 14.786 5.995 3.176 1.00 85.94 89 GLY A O 1
ATOM 638 N N . LEU A 1 90 ? 15.455 6.254 1.054 1.00 89.44 90 LEU A N 1
ATOM 639 C CA . LEU A 1 90 ? 14.986 7.632 0.909 1.00 89.44 90 LEU A CA 1
ATOM 640 C C . LEU A 1 90 ? 13.884 7.726 -0.149 1.00 89.44 90 LEU A C 1
ATOM 642 O O . LEU A 1 90 ? 13.963 7.023 -1.154 1.00 89.44 90 LEU A O 1
ATOM 646 N N . PRO A 1 91 ? 12.887 8.614 0.011 1.00 90.00 91 PRO A N 1
ATOM 647 C CA . PRO A 1 91 ? 11.858 8.783 -1.005 1.00 90.00 91 PRO A CA 1
ATOM 648 C C . PRO A 1 91 ? 12.456 9.160 -2.360 1.00 90.00 91 PRO A C 1
ATOM 650 O O . PRO A 1 91 ? 13.342 10.019 -2.448 1.00 90.00 91 PRO A O 1
ATOM 653 N N . LYS A 1 92 ? 11.962 8.529 -3.428 1.00 86.31 92 LYS A N 1
ATOM 654 C CA . LYS A 1 92 ? 12.412 8.750 -4.803 1.00 86.31 92 LYS A CA 1
ATOM 655 C C . LYS A 1 92 ? 12.306 10.237 -5.141 1.00 86.31 92 LYS A C 1
ATOM 657 O O . LYS A 1 92 ? 11.243 10.845 -5.031 1.00 86.31 92 LYS A O 1
ATOM 662 N N . GLY A 1 93 ? 13.437 10.842 -5.506 1.00 78.31 93 GLY A N 1
ATOM 663 C CA . GLY A 1 93 ? 13.508 12.275 -5.807 1.00 78.31 93 GLY A CA 1
ATOM 664 C C . GLY A 1 93 ? 13.271 13.211 -4.615 1.00 78.31 93 GLY A C 1
ATOM 665 O O . GLY A 1 93 ? 12.982 14.391 -4.810 1.00 78.31 93 GLY A O 1
ATOM 666 N N . GLY A 1 94 ? 13.350 12.699 -3.382 1.00 82.94 94 GLY A N 1
ATOM 667 C CA . GLY A 1 94 ? 13.148 13.467 -2.152 1.00 82.94 94 GLY A CA 1
ATOM 668 C C . GLY A 1 94 ? 11.703 13.920 -1.914 1.00 82.94 94 GLY A C 1
ATOM 669 O O . GLY A 1 94 ? 11.472 14.790 -1.075 1.00 82.94 94 GLY A O 1
ATOM 670 N N . LYS A 1 95 ? 10.724 13.377 -2.650 1.00 80.38 95 LYS A N 1
ATOM 671 C CA . LYS A 1 95 ? 9.305 13.711 -2.475 1.00 80.38 95 LYS A CA 1
ATOM 672 C C . LYS A 1 95 ? 8.650 12.770 -1.475 1.00 80.38 95 LYS A C 1
ATOM 674 O O . LYS A 1 95 ? 8.701 11.563 -1.637 1.00 80.38 95 LYS A O 1
ATOM 679 N N . THR A 1 96 ? 7.972 13.332 -0.482 1.00 85.00 96 THR A N 1
ATOM 680 C CA . THR A 1 96 ? 7.240 12.583 0.555 1.00 85.00 96 THR A CA 1
ATOM 681 C C . THR A 1 96 ? 5.768 12.345 0.206 1.00 85.00 96 THR A C 1
ATOM 683 O O . THR A 1 96 ? 4.979 11.965 1.063 1.00 85.00 96 THR A O 1
ATOM 686 N N . THR A 1 97 ? 5.379 12.593 -1.044 1.00 85.25 97 THR A N 1
ATOM 687 C CA . THR A 1 97 ? 4.021 12.391 -1.557 1.00 85.25 97 THR A CA 1
ATOM 688 C C . THR A 1 97 ? 4.067 11.499 -2.786 1.00 85.25 97 THR A C 1
ATOM 690 O O . THR A 1 97 ? 5.094 11.445 -3.465 1.00 85.25 97 THR A O 1
ATOM 693 N N . PHE A 1 98 ? 2.941 10.860 -3.113 1.00 88.38 98 PHE A N 1
ATOM 694 C CA . PHE A 1 98 ? 2.777 10.159 -4.386 1.00 88.38 98 PHE A CA 1
ATOM 695 C C . PHE A 1 98 ? 3.165 11.062 -5.560 1.00 88.38 98 PHE A C 1
ATOM 697 O O . PHE A 1 98 ? 2.955 12.278 -5.515 1.00 88.38 98 PHE A O 1
ATOM 704 N N . ASN A 1 99 ? 3.736 10.457 -6.595 1.00 86.38 99 ASN A N 1
ATOM 705 C CA . ASN A 1 99 ? 4.110 11.102 -7.838 1.00 86.38 99 ASN A CA 1
ATOM 706 C C . ASN A 1 99 ? 3.004 10.841 -8.873 1.00 86.38 99 ASN A C 1
ATOM 708 O O . ASN A 1 99 ? 2.953 9.766 -9.477 1.00 86.38 99 ASN A O 1
ATOM 712 N N . PRO A 1 100 ? 2.051 11.775 -9.031 1.00 85.62 100 PRO A N 1
ATOM 713 C CA . PRO A 1 100 ? 0.915 11.563 -9.904 1.00 85.62 100 PRO A CA 1
ATOM 714 C C . PRO A 1 100 ? 1.305 11.806 -11.364 1.00 85.62 100 PRO A C 1
ATOM 716 O O . PRO A 1 100 ? 2.283 12.488 -11.660 1.00 85.62 100 PRO A O 1
ATOM 719 N N . VAL A 1 101 ? 0.447 11.351 -12.278 1.00 74.06 101 VAL A N 1
ATOM 720 C CA . VAL A 1 101 ? 0.493 11.752 -13.696 1.00 74.06 101 VAL A CA 1
ATOM 721 C C . VAL A 1 101 ? 1.746 11.252 -14.423 1.00 74.06 101 VAL A C 1
ATOM 723 O O . VAL A 1 101 ? 2.374 11.990 -15.168 1.00 74.06 101 VAL A O 1
ATOM 726 N N . GLN A 1 102 ? 2.083 9.977 -14.250 1.00 87.94 102 GLN A N 1
ATOM 727 C CA . GLN A 1 102 ? 2.993 9.287 -15.163 1.00 87.94 102 GLN A CA 1
ATOM 728 C C . GLN A 1 102 ? 2.209 8.479 -16.190 1.00 87.94 102 GLN A C 1
ATOM 730 O O . GLN A 1 102 ? 1.031 8.146 -15.990 1.00 87.94 102 GLN A O 1
ATOM 735 N N . HIS A 1 103 ? 2.876 8.125 -17.280 1.00 94.00 103 HIS A N 1
ATOM 736 C CA . HIS A 1 103 ? 2.283 7.338 -18.345 1.00 94.00 103 HIS A CA 1
ATOM 737 C C . HIS A 1 103 ? 3.268 6.320 -18.910 1.00 94.00 103 HIS A C 1
ATOM 739 O O . HIS A 1 103 ? 4.447 6.266 -18.555 1.00 94.00 103 HIS A O 1
ATOM 745 N N . GLY A 1 104 ? 2.758 5.474 -19.790 1.00 96.12 104 GLY A N 1
ATOM 746 C CA . GLY A 1 104 ? 3.584 4.517 -20.484 1.00 96.12 104 GLY A CA 1
ATOM 747 C C . GLY A 1 104 ? 2.808 3.717 -21.507 1.00 96.12 104 GLY A C 1
ATOM 748 O O . GLY A 1 104 ? 1.614 3.933 -21.734 1.00 96.12 104 GLY A O 1
ATOM 749 N N . PHE A 1 105 ? 3.518 2.781 -22.120 1.00 97.94 105 PHE A N 1
ATOM 750 C CA . PHE A 1 105 ? 2.991 1.931 -23.175 1.00 97.94 105 PHE A CA 1
ATOM 751 C C . PHE A 1 105 ? 3.236 0.470 -22.853 1.00 97.94 105 PHE A C 1
ATOM 753 O O . PHE A 1 105 ? 4.196 0.123 -22.168 1.00 97.94 105 PHE A O 1
ATOM 760 N N . TYR A 1 106 ? 2.384 -0.396 -23.380 1.00 98.25 106 TYR A N 1
ATOM 761 C CA . TYR A 1 106 ? 2.547 -1.830 -23.242 1.00 98.25 106 TYR A CA 1
ATOM 762 C C . TYR A 1 106 ? 2.091 -2.577 -24.494 1.00 98.25 106 TYR A C 1
ATOM 764 O O . TYR A 1 106 ? 1.308 -2.098 -25.324 1.00 98.25 106 TYR A O 1
ATOM 772 N N . SER A 1 107 ? 2.592 -3.797 -24.623 1.00 97.75 107 SER A N 1
ATOM 773 C CA . SER A 1 107 ? 2.117 -4.771 -25.596 1.00 97.75 107 SER A CA 1
ATOM 774 C C . SER A 1 107 ? 1.942 -6.122 -24.924 1.00 97.75 107 SER A C 1
ATOM 776 O O . SER A 1 107 ? 2.594 -6.408 -23.925 1.00 97.75 107 SER A O 1
ATOM 778 N N . VAL A 1 108 ? 1.038 -6.926 -25.475 1.00 97.19 108 VAL A N 1
ATOM 779 C CA . VAL A 1 108 ? 0.796 -8.303 -25.049 1.00 97.19 108 VAL A CA 1
ATOM 780 C C . VAL A 1 108 ? 0.770 -9.150 -26.313 1.00 97.19 108 VAL A C 1
ATOM 782 O O . VAL A 1 108 ? -0.004 -8.872 -27.233 1.00 97.19 108 VAL A O 1
ATOM 785 N N . ASN A 1 109 ? 1.654 -10.133 -26.364 1.00 95.56 109 ASN A N 1
ATOM 786 C CA . ASN A 1 109 ? 1.778 -11.120 -27.421 1.00 95.56 109 ASN A CA 1
ATOM 787 C C . ASN A 1 109 ? 0.749 -12.241 -27.221 1.00 95.56 109 ASN A C 1
ATOM 789 O O . ASN A 1 109 ? 0.164 -12.400 -26.150 1.00 95.56 109 ASN A O 1
ATOM 793 N N . SER A 1 110 ? 0.550 -13.063 -28.251 1.00 92.12 110 SER A N 1
ATOM 794 C CA . SER A 1 110 ? -0.391 -14.192 -28.204 1.00 92.12 110 SER A CA 1
ATOM 795 C C . SER A 1 110 ? 0.006 -15.303 -27.225 1.00 92.12 110 SER A C 1
ATOM 797 O O . SER A 1 110 ? -0.823 -16.146 -26.900 1.00 92.12 110 SER A O 1
ATOM 799 N N . ASP A 1 111 ? 1.262 -15.328 -26.777 1.00 93.88 111 ASP A N 1
ATOM 800 C CA . ASP A 1 111 ? 1.784 -16.249 -25.760 1.00 93.88 111 ASP A CA 1
ATOM 801 C C . ASP A 1 111 ? 1.742 -15.657 -24.337 1.00 93.88 111 ASP A C 1
ATOM 803 O O . ASP A 1 111 ? 2.345 -16.206 -23.418 1.00 93.88 111 ASP A O 1
ATOM 807 N N . CYS A 1 112 ? 1.033 -14.537 -24.155 1.00 95.44 112 CYS A N 1
ATOM 808 C CA . CYS A 1 112 ? 0.895 -13.787 -22.905 1.00 95.44 112 CYS A CA 1
ATOM 809 C C . CYS A 1 112 ? 2.160 -13.095 -22.398 1.00 95.44 112 CYS A C 1
ATOM 811 O O . CYS A 1 112 ? 2.116 -12.457 -21.346 1.00 95.44 112 CYS A O 1
ATOM 813 N N . THR A 1 113 ? 3.263 -13.157 -23.141 1.00 96.88 113 THR A N 1
ATOM 814 C CA . THR A 1 113 ? 4.425 -12.308 -22.877 1.00 96.88 113 THR A CA 1
ATOM 815 C C . THR A 1 113 ? 4.197 -10.908 -23.432 1.00 96.88 113 THR A C 1
ATOM 817 O O . THR A 1 113 ? 3.265 -10.661 -24.198 1.00 96.88 113 THR A O 1
ATOM 820 N N . GLY A 1 114 ? 5.051 -9.963 -23.077 1.00 97.19 114 GLY A N 1
ATOM 821 C CA . GLY A 1 114 ? 4.981 -8.631 -23.640 1.00 97.19 114 GLY A CA 1
ATOM 822 C C . GLY A 1 114 ? 6.057 -7.721 -23.099 1.00 97.19 114 GLY A C 1
ATOM 823 O O . GLY A 1 114 ? 6.977 -8.152 -22.403 1.00 97.19 114 GLY A O 1
ATOM 824 N N . ILE A 1 115 ? 5.888 -6.438 -23.385 1.00 98.38 115 ILE A N 1
ATOM 825 C CA . ILE A 1 115 ? 6.715 -5.388 -22.799 1.00 98.38 115 ILE A CA 1
ATOM 826 C C . ILE A 1 115 ? 5.841 -4.308 -22.188 1.00 98.38 115 ILE A C 1
ATOM 828 O O . ILE A 1 115 ? 4.740 -4.040 -22.678 1.00 98.38 115 ILE A O 1
ATOM 832 N N . MET A 1 116 ? 6.366 -3.663 -21.157 1.00 98.06 116 MET A N 1
ATOM 833 C CA . MET A 1 116 ? 5.811 -2.453 -20.570 1.00 98.06 116 MET A CA 1
ATOM 834 C C . MET A 1 116 ? 6.925 -1.416 -20.465 1.00 98.06 116 MET A C 1
ATOM 836 O O . MET A 1 116 ? 8.030 -1.738 -20.049 1.00 98.06 116 MET A O 1
ATOM 840 N N . LYS A 1 117 ? 6.647 -0.177 -20.858 1.00 97.81 117 LYS A N 1
ATOM 841 C CA . LYS A 1 117 ? 7.578 0.946 -20.771 1.00 97.81 117 LYS A CA 1
ATOM 842 C C . LYS A 1 117 ? 6.953 2.047 -19.935 1.00 97.81 117 LYS A C 1
ATOM 844 O O . LYS A 1 117 ? 5.912 2.579 -20.313 1.00 97.81 117 LYS A O 1
ATOM 849 N N . ILE A 1 118 ? 7.591 2.374 -18.820 1.00 95.38 118 ILE A N 1
ATOM 850 C CA . ILE A 1 118 ? 7.229 3.469 -17.922 1.00 95.38 118 ILE A CA 1
ATOM 851 C C . ILE A 1 118 ? 8.036 4.700 -18.314 1.00 95.38 118 ILE A C 1
ATOM 853 O O . ILE A 1 118 ? 9.254 4.615 -18.476 1.00 95.38 118 ILE A O 1
ATOM 857 N N . ILE A 1 119 ? 7.356 5.837 -18.428 1.00 92.88 119 ILE A N 1
ATOM 858 C CA . ILE A 1 119 ? 7.955 7.125 -18.765 1.00 92.88 119 ILE A CA 1
ATOM 859 C C . ILE A 1 119 ? 7.666 8.098 -17.623 1.00 92.88 119 ILE A C 1
ATOM 861 O O . ILE A 1 119 ? 6.517 8.263 -17.201 1.00 92.88 119 ILE A O 1
ATOM 865 N N . TYR A 1 120 ? 8.718 8.738 -17.116 1.00 88.19 120 TYR A N 1
ATOM 866 C CA . TYR A 1 120 ? 8.600 9.756 -16.080 1.00 88.19 120 TYR A CA 1
ATOM 867 C C . TYR A 1 120 ? 8.509 11.146 -16.712 1.00 88.19 120 TYR A C 1
ATOM 869 O O . TYR A 1 120 ? 9.411 11.585 -17.428 1.00 88.19 120 TYR A O 1
ATOM 877 N N . ASP A 1 121 ? 7.405 11.836 -16.434 1.00 82.88 121 ASP A N 1
ATOM 878 C CA . ASP A 1 121 ? 7.125 13.168 -16.962 1.00 82.88 121 ASP A CA 1
ATOM 879 C C . ASP A 1 121 ? 7.805 14.285 -16.154 1.00 82.88 121 ASP A C 1
ATOM 881 O O . ASP A 1 121 ? 8.091 14.161 -14.960 1.00 82.88 121 ASP A O 1
ATOM 885 N N . ALA A 1 122 ? 8.035 15.426 -16.813 1.00 73.00 122 ALA A N 1
ATOM 886 C CA . ALA A 1 122 ? 8.593 16.614 -16.172 1.00 73.00 122 ALA A CA 1
ATOM 887 C C . ALA A 1 122 ? 7.678 17.140 -15.052 1.00 73.00 122 ALA A C 1
ATOM 889 O O . ALA A 1 122 ? 6.458 17.172 -15.189 1.00 73.00 122 ALA A O 1
ATOM 890 N N . GLY A 1 123 ? 8.281 17.632 -13.966 1.00 67.38 123 GLY A N 1
ATOM 891 C CA . GLY A 1 123 ? 7.550 18.203 -12.827 1.00 67.38 123 GLY A CA 1
ATOM 892 C C . GLY A 1 123 ? 7.124 17.184 -11.765 1.00 67.38 123 GLY A C 1
ATOM 893 O O . GLY A 1 123 ? 6.604 17.591 -10.725 1.00 67.38 123 GLY A O 1
ATOM 894 N N . GLY A 1 124 ? 7.387 15.893 -11.991 1.00 68.44 124 GLY A N 1
ATOM 895 C CA . GLY A 1 124 ? 7.223 14.836 -10.998 1.00 68.44 124 GLY A CA 1
ATOM 896 C C . GLY A 1 124 ? 8.370 14.748 -9.985 1.00 68.44 124 GLY A C 1
ATOM 897 O O . GLY A 1 124 ? 9.298 15.559 -9.963 1.00 68.44 124 GLY A O 1
ATOM 898 N N . ALA A 1 125 ? 8.312 13.728 -9.126 1.00 71.12 125 ALA A N 1
ATOM 899 C CA . ALA A 1 125 ? 9.394 13.394 -8.194 1.00 71.12 125 ALA A CA 1
ATOM 900 C C . ALA A 1 125 ? 10.690 12.999 -8.918 1.00 71.12 125 ALA A C 1
ATOM 902 O O . ALA A 1 125 ? 11.787 13.251 -8.433 1.00 71.12 125 ALA A O 1
ATOM 903 N N . VAL A 1 126 ? 10.557 12.407 -10.100 1.00 77.00 126 VAL A N 1
ATOM 904 C CA . VAL A 1 126 ? 11.665 11.975 -10.947 1.00 77.00 126 VAL A CA 1
ATOM 905 C C . VAL A 1 126 ? 11.800 12.950 -12.118 1.00 77.00 126 VAL A C 1
ATOM 907 O O . VAL A 1 126 ? 10.774 13.365 -12.659 1.00 77.00 126 VAL A O 1
ATOM 910 N N . PRO A 1 127 ? 13.024 13.335 -12.518 1.00 78.50 127 PRO A N 1
ATOM 911 C CA . PRO A 1 127 ? 13.220 14.178 -13.691 1.00 78.50 127 PRO A CA 1
ATOM 912 C C . PRO A 1 127 ? 12.663 13.548 -14.976 1.00 78.50 127 PRO A C 1
ATOM 914 O O . PRO A 1 127 ? 12.669 12.327 -15.132 1.00 78.50 127 PRO A O 1
ATOM 917 N N . ALA A 1 128 ? 12.265 14.393 -15.928 1.00 83.50 128 ALA A N 1
ATOM 918 C CA . ALA A 1 128 ? 11.957 13.938 -17.282 1.00 83.50 128 ALA A CA 1
ATOM 919 C C . ALA A 1 128 ? 13.173 13.264 -17.928 1.00 83.50 128 ALA A C 1
ATOM 921 O O . ALA A 1 128 ? 14.293 13.716 -17.705 1.00 83.50 128 ALA A O 1
ATOM 922 N N . GLY A 1 129 ? 12.935 12.233 -18.742 1.00 83.44 129 GLY A N 1
ATOM 923 C CA . GLY A 1 129 ? 13.982 11.444 -19.412 1.00 83.44 129 GLY A CA 1
ATOM 924 C C . GLY A 1 129 ? 14.329 10.135 -18.697 1.00 83.44 129 GLY A C 1
ATOM 925 O O . GLY A 1 129 ? 14.989 9.276 -19.273 1.00 83.44 129 GLY A O 1
ATOM 926 N N . VAL A 1 130 ? 13.836 9.934 -17.469 1.00 89.38 130 VAL A N 1
ATOM 927 C CA . VAL A 1 130 ? 13.914 8.625 -16.809 1.00 89.38 130 VAL A CA 1
ATOM 928 C C . VAL A 1 130 ? 12.899 7.675 -17.441 1.00 89.38 130 VAL A C 1
ATOM 930 O O . VAL A 1 130 ? 11.737 8.032 -17.659 1.00 89.38 130 VAL A O 1
ATOM 933 N N . GLU A 1 131 ? 13.338 6.448 -17.708 1.00 94.19 131 GLU A N 1
ATOM 934 C CA . GLU A 1 131 ? 12.516 5.384 -18.280 1.00 94.19 131 GLU A CA 1
ATOM 935 C C . GLU A 1 131 ? 12.791 4.053 -17.582 1.00 94.19 131 GLU A C 1
ATOM 937 O O . GLU A 1 131 ? 13.915 3.775 -17.156 1.00 94.19 131 GLU A O 1
ATOM 942 N N . THR A 1 132 ? 11.775 3.198 -17.524 1.00 95.31 132 THR A N 1
ATOM 943 C CA . THR A 1 132 ? 11.914 1.818 -17.052 1.00 95.31 132 THR A CA 1
ATOM 944 C C . THR A 1 132 ? 11.180 0.897 -18.012 1.00 95.31 132 THR A C 1
ATOM 946 O O . THR A 1 132 ? 9.960 0.992 -18.160 1.00 95.31 132 THR A O 1
ATOM 949 N N . ASP A 1 133 ? 11.916 0.001 -18.658 1.00 97.62 133 ASP A N 1
ATOM 950 C CA . ASP A 1 133 ? 11.373 -0.989 -19.574 1.00 97.62 133 ASP A CA 1
ATOM 951 C C . ASP A 1 133 ? 11.388 -2.379 -18.931 1.00 97.62 133 ASP A C 1
ATOM 953 O O . ASP A 1 133 ? 12.409 -2.852 -18.417 1.00 97.62 133 ASP A O 1
ATOM 957 N N . LEU A 1 134 ? 10.253 -3.061 -19.029 1.00 98.19 134 LEU A N 1
ATOM 958 C CA . LEU A 1 134 ? 10.004 -4.359 -18.432 1.00 98.19 134 LEU A CA 1
ATOM 959 C C . LEU A 1 134 ? 9.614 -5.371 -19.497 1.00 98.19 134 LEU A C 1
ATOM 961 O O . LEU A 1 134 ? 8.839 -5.061 -20.404 1.00 98.19 134 LEU A O 1
ATOM 965 N N . ASN A 1 135 ? 10.082 -6.602 -19.320 1.00 98.56 135 ASN A N 1
ATOM 966 C CA . ASN A 1 135 ? 9.427 -7.761 -19.907 1.00 98.56 135 ASN A CA 1
ATOM 967 C C . ASN A 1 135 ? 8.305 -8.174 -18.964 1.00 98.56 135 ASN A C 1
ATOM 969 O O . ASN A 1 135 ? 8.535 -8.277 -17.758 1.00 98.56 135 ASN A O 1
ATOM 973 N N . ILE A 1 136 ? 7.116 -8.410 -19.508 1.00 98.19 136 ILE A N 1
ATOM 974 C CA . ILE A 1 136 ? 5.939 -8.786 -18.725 1.00 98.19 136 ILE A CA 1
ATOM 975 C C . ILE A 1 136 ? 5.423 -10.164 -19.132 1.00 98.19 136 ILE A C 1
ATOM 977 O O . ILE A 1 136 ? 5.545 -10.573 -20.288 1.00 98.19 136 ILE A O 1
ATOM 981 N N . VAL A 1 137 ? 4.795 -10.847 -18.182 1.00 97.62 137 VAL A N 1
ATOM 982 C CA . VAL A 1 137 ? 3.969 -12.034 -18.396 1.00 97.62 137 VAL A CA 1
ATOM 983 C C . VAL A 1 137 ? 2.598 -11.761 -17.796 1.00 97.62 137 VAL A C 1
ATOM 985 O O . VAL A 1 137 ? 2.473 -11.454 -16.612 1.00 97.62 137 VAL A O 1
ATOM 988 N N . VAL A 1 138 ? 1.562 -11.875 -18.621 1.00 97.06 138 VAL A N 1
ATOM 989 C CA . VAL A 1 138 ? 0.166 -11.746 -18.205 1.00 97.06 138 VAL A CA 1
ATOM 990 C C . VAL A 1 138 ? -0.343 -13.119 -17.775 1.00 97.06 138 VAL A C 1
ATOM 992 O O . VAL A 1 138 ? -0.436 -14.040 -18.584 1.00 97.06 138 VAL A O 1
ATOM 995 N N . ALA A 1 139 ? -0.679 -13.252 -16.499 1.00 94.00 139 ALA A N 1
ATOM 996 C CA . ALA A 1 139 ? -1.097 -14.495 -15.865 1.00 94.00 139 ALA A CA 1
ATOM 997 C C . ALA A 1 139 ? -2.492 -14.363 -15.231 1.00 94.00 139 ALA A C 1
ATOM 999 O O . ALA A 1 139 ? -3.091 -13.284 -15.227 1.00 94.00 139 ALA A O 1
ATOM 1000 N N . ALA A 1 140 ? -3.009 -15.482 -14.710 1.00 90.75 140 ALA A N 1
ATOM 1001 C CA . ALA A 1 140 ? -4.299 -15.561 -14.015 1.00 90.75 140 ALA A CA 1
ATOM 1002 C C . ALA A 1 140 ? -5.430 -14.848 -14.783 1.00 90.75 140 ALA A C 1
ATOM 1004 O O . ALA A 1 140 ? -6.051 -13.920 -14.278 1.00 90.75 140 ALA A O 1
ATOM 1005 N N . ASP A 1 141 ? -5.625 -15.212 -16.053 1.00 87.88 141 ASP A N 1
ATOM 1006 C CA . ASP A 1 141 ? -6.654 -14.625 -16.926 1.00 87.88 141 ASP A CA 1
ATOM 1007 C C . ASP A 1 141 ? -6.590 -13.086 -17.038 1.00 87.88 141 ASP A C 1
ATOM 1009 O O . ASP A 1 141 ? -7.589 -12.396 -17.243 1.00 87.88 141 ASP A O 1
ATOM 1013 N N . GLY A 1 142 ? -5.378 -12.536 -16.913 1.00 91.31 142 GLY A N 1
ATOM 1014 C CA . GLY A 1 142 ? -5.102 -11.107 -16.990 1.00 91.31 142 GLY A CA 1
ATOM 1015 C C . GLY A 1 142 ? -5.381 -10.328 -15.716 1.00 91.31 142 GLY A C 1
ATOM 1016 O O . GLY A 1 142 ? -5.460 -9.101 -15.769 1.00 91.31 142 GLY A O 1
ATOM 1017 N N . THR A 1 143 ? -5.516 -11.004 -14.573 1.00 94.94 143 THR A N 1
ATOM 1018 C CA . THR A 1 143 ? -5.570 -10.339 -13.267 1.00 94.94 143 THR A CA 1
ATOM 1019 C C . THR A 1 143 ? -4.219 -10.258 -12.568 1.00 94.94 143 THR A C 1
ATOM 1021 O O . THR A 1 143 ? -4.126 -9.597 -11.537 1.00 94.94 143 THR A O 1
ATOM 1024 N N . LEU A 1 144 ? -3.186 -10.907 -13.109 1.00 96.88 144 LEU A N 1
ATOM 1025 C CA . LEU A 1 144 ? -1.821 -10.877 -12.593 1.00 96.88 144 LEU A CA 1
ATOM 1026 C C . LEU A 1 144 ? -0.846 -10.507 -13.716 1.00 96.88 144 LEU A C 1
ATOM 1028 O O . LEU A 1 144 ? -0.972 -10.982 -14.845 1.00 96.88 144 LEU A O 1
ATOM 1032 N N . ILE A 1 145 ? 0.129 -9.668 -13.395 1.00 97.81 145 ILE A N 1
ATOM 1033 C CA . ILE A 1 145 ? 1.245 -9.300 -14.257 1.00 97.81 145 ILE A CA 1
ATOM 1034 C C . ILE A 1 145 ? 2.520 -9.557 -13.466 1.00 97.81 145 ILE A C 1
ATOM 1036 O O . ILE A 1 145 ? 2.748 -8.918 -12.445 1.00 97.81 145 ILE A O 1
ATOM 1040 N N . GLU A 1 146 ? 3.355 -10.455 -13.965 1.00 98.00 146 GLU A N 1
ATOM 1041 C CA . GLU A 1 146 ? 4.719 -10.647 -13.475 1.00 98.00 146 GLU A CA 1
ATOM 1042 C C . GLU A 1 146 ? 5.675 -9.920 -14.410 1.00 98.00 146 GLU A C 1
ATOM 1044 O O . GLU A 1 146 ? 5.473 -9.933 -15.629 1.00 98.00 146 GLU A O 1
ATOM 1049 N N . SER A 1 147 ? 6.713 -9.277 -13.883 1.00 97.69 147 SER A N 1
ATOM 1050 C CA . SER A 1 147 ? 7.631 -8.538 -14.742 1.00 97.69 147 SER A CA 1
ATOM 1051 C C . SER A 1 147 ? 9.034 -8.389 -14.186 1.00 97.69 147 SER A C 1
ATOM 1053 O O . SER A 1 147 ? 9.243 -8.333 -12.980 1.00 97.69 147 SER A O 1
ATOM 1055 N N . VAL A 1 148 ? 9.996 -8.276 -15.098 1.00 97.88 148 VAL A N 1
ATOM 1056 C CA . VAL A 1 148 ? 11.404 -8.013 -14.791 1.00 97.88 148 VAL A CA 1
ATOM 1057 C C . VAL A 1 148 ? 11.895 -6.836 -15.617 1.00 97.88 148 VAL A C 1
ATOM 1059 O O . VAL A 1 148 ? 11.603 -6.741 -16.814 1.00 97.88 148 VAL A O 1
ATOM 1062 N N . VAL A 1 149 ? 12.646 -5.939 -14.987 1.00 97.88 149 VAL A N 1
ATOM 1063 C CA . VAL A 1 149 ? 13.235 -4.781 -15.663 1.00 97.88 149 VAL A CA 1
ATOM 1064 C C . VAL A 1 149 ? 14.438 -5.237 -16.478 1.00 97.88 149 VAL A C 1
ATOM 1066 O O . VAL A 1 149 ? 15.346 -5.877 -15.950 1.00 97.88 149 VAL A O 1
ATOM 1069 N N . TYR A 1 150 ? 14.460 -4.902 -17.769 1.00 95.81 150 TYR A N 1
ATOM 1070 C CA . TYR A 1 150 ? 15.599 -5.207 -18.647 1.00 95.81 150 TYR A CA 1
ATOM 1071 C C . TYR A 1 150 ? 16.370 -3.958 -19.089 1.00 95.81 150 TYR A C 1
ATOM 1073 O O . TYR A 1 150 ? 17.526 -4.074 -19.500 1.00 95.81 150 TYR A O 1
ATOM 1081 N N . ARG A 1 151 ? 15.752 -2.771 -19.019 1.00 95.75 151 ARG A N 1
ATOM 1082 C CA . ARG A 1 151 ? 16.411 -1.482 -19.269 1.00 95.75 151 ARG A CA 1
ATOM 1083 C C . ARG A 1 151 ? 15.874 -0.439 -18.297 1.00 95.75 151 ARG A C 1
ATOM 1085 O O . ARG A 1 151 ? 14.667 -0.257 -18.194 1.00 95.75 151 ARG A O 1
ATOM 1092 N N . ALA A 1 152 ? 16.773 0.283 -17.645 1.00 95.12 152 ALA A N 1
ATOM 1093 C CA . ALA A 1 152 ? 16.455 1.464 -16.854 1.00 95.12 152 ALA A CA 1
ATOM 1094 C C . ALA A 1 152 ? 17.330 2.620 -17.336 1.00 95.12 152 ALA A C 1
ATOM 1096 O O . ALA A 1 152 ? 18.518 2.420 -17.582 1.00 95.12 152 ALA A O 1
ATOM 1097 N N . VAL A 1 153 ? 16.747 3.804 -17.497 1.00 94.38 153 VAL A N 1
ATOM 1098 C CA . VAL A 1 153 ? 17.432 5.017 -17.957 1.00 94.38 153 VAL A CA 1
ATOM 1099 C C . VAL A 1 153 ? 17.345 6.068 -16.863 1.00 94.38 153 VAL A C 1
ATOM 1101 O O . VAL A 1 153 ? 16.260 6.325 -16.354 1.00 94.38 153 VAL A O 1
ATOM 1104 N N . THR A 1 154 ? 18.468 6.702 -16.527 1.00 91.44 154 THR A N 1
ATOM 1105 C CA . THR A 1 154 ? 18.539 7.844 -15.607 1.00 91.44 154 THR A CA 1
ATOM 1106 C C . THR A 1 154 ? 19.111 9.070 -16.306 1.00 91.44 154 THR A C 1
ATOM 1108 O O . THR A 1 154 ? 19.941 8.958 -17.203 1.00 91.44 154 THR A O 1
ATOM 1111 N N . VAL A 1 155 ? 18.749 10.260 -15.837 1.00 88.81 155 VAL A N 1
ATOM 1112 C CA . VAL A 1 155 ? 19.303 11.522 -16.356 1.00 88.81 155 VAL A CA 1
ATOM 1113 C C . VAL A 1 155 ? 20.497 12.041 -15.557 1.00 88.81 155 VAL A C 1
ATOM 1115 O O . VAL A 1 155 ? 21.113 13.038 -15.924 1.00 88.81 155 VAL A O 1
ATOM 1118 N N . SER A 1 156 ? 20.808 11.410 -14.421 1.00 86.69 156 SER A N 1
ATOM 1119 C CA . SER A 1 156 ? 21.911 11.825 -13.554 1.00 86.69 156 SER A CA 1
ATOM 1120 C C . SER A 1 156 ? 22.416 10.676 -12.684 1.00 86.69 156 SER A C 1
ATOM 1122 O O . SER A 1 156 ? 21.737 9.671 -12.478 1.00 86.69 156 SER A O 1
ATOM 1124 N N . GLY A 1 157 ? 23.630 10.831 -12.167 1.00 86.81 157 GLY A N 1
ATOM 1125 C CA . GLY A 1 157 ? 24.261 9.867 -11.274 1.00 86.81 157 GLY A CA 1
ATOM 1126 C C . GLY A 1 157 ? 25.775 9.874 -11.428 1.00 86.81 157 GLY A C 1
ATOM 1127 O O . GLY A 1 157 ? 26.312 10.366 -12.426 1.00 86.81 157 GLY A O 1
ATOM 1128 N N . ALA A 1 158 ? 26.459 9.318 -10.434 1.00 90.12 158 ALA A N 1
ATOM 1129 C CA . ALA A 1 158 ? 27.900 9.119 -10.458 1.00 90.12 158 ALA A CA 1
ATOM 1130 C C . ALA A 1 158 ? 28.242 7.749 -9.869 1.00 90.12 158 ALA A C 1
ATOM 1132 O O . ALA A 1 158 ? 27.740 7.390 -8.806 1.00 90.12 158 ALA A O 1
ATOM 1133 N N . ALA A 1 159 ? 29.082 6.998 -10.573 1.00 91.69 159 ALA A N 1
ATOM 1134 C CA . ALA A 1 159 ? 29.643 5.743 -10.102 1.00 91.69 159 ALA A CA 1
ATOM 1135 C C . ALA A 1 159 ? 30.813 5.983 -9.137 1.00 91.69 159 ALA A C 1
ATOM 1137 O O . ALA A 1 159 ? 31.380 7.077 -9.068 1.00 91.69 159 ALA A O 1
ATOM 1138 N N . MET A 1 160 ? 31.197 4.935 -8.409 1.00 92.38 160 MET A N 1
ATOM 1139 C CA . MET A 1 160 ? 32.287 4.977 -7.428 1.00 92.38 160 MET A CA 1
ATOM 1140 C C . MET A 1 160 ? 33.647 5.332 -8.053 1.00 92.38 160 MET A C 1
ATOM 1142 O O . MET A 1 160 ? 34.486 5.946 -7.399 1.00 92.38 160 MET A O 1
ATOM 1146 N N . ASP A 1 161 ? 33.863 4.980 -9.320 1.00 92.94 161 ASP A N 1
ATOM 1147 C CA . ASP A 1 161 ? 35.096 5.263 -10.063 1.00 92.94 161 ASP A CA 1
ATOM 1148 C C . ASP A 1 161 ? 35.137 6.667 -10.697 1.00 92.94 161 ASP A C 1
ATOM 1150 O O . ASP A 1 161 ? 36.070 7.003 -11.426 1.00 92.94 161 ASP A O 1
ATOM 1154 N N . GLY A 1 162 ? 34.136 7.506 -10.410 1.00 91.81 162 GLY A N 1
ATOM 1155 C CA . GLY A 1 162 ? 34.029 8.864 -10.933 1.00 91.81 162 GLY A CA 1
ATOM 1156 C C . GLY A 1 162 ? 33.339 8.966 -12.293 1.00 91.81 162 GLY A C 1
ATOM 1157 O O . GLY A 1 162 ? 33.158 10.086 -12.779 1.00 91.81 162 GLY A O 1
ATOM 1158 N N . THR A 1 163 ? 32.906 7.850 -12.891 1.00 93.00 163 THR A N 1
ATOM 1159 C CA . THR A 1 163 ? 32.083 7.866 -14.109 1.00 93.00 163 THR A CA 1
ATOM 1160 C C . THR A 1 163 ? 30.782 8.614 -13.839 1.00 93.00 163 THR A C 1
ATOM 1162 O O . THR A 1 163 ? 30.054 8.304 -12.897 1.00 93.00 163 THR A O 1
ATOM 1165 N N . LYS A 1 164 ? 30.482 9.623 -14.658 1.00 91.25 164 LYS A N 1
ATOM 1166 C CA . LYS A 1 164 ? 29.271 10.446 -14.535 1.00 91.25 164 LYS A CA 1
ATOM 1167 C C . LYS A 1 164 ? 28.319 10.152 -15.673 1.00 91.25 164 LYS A C 1
ATOM 1169 O O . LYS A 1 164 ? 28.762 9.907 -16.790 1.00 91.25 164 LYS A O 1
ATOM 1174 N N . CYS A 1 165 ? 27.025 10.252 -15.396 1.00 87.19 165 CYS A N 1
ATOM 1175 C CA . CYS A 1 165 ? 26.027 10.180 -16.448 1.00 87.19 165 CYS A CA 1
ATOM 1176 C C . CYS A 1 165 ? 26.032 11.474 -17.294 1.00 87.19 165 CYS A C 1
ATOM 1178 O O . CYS A 1 165 ? 25.773 12.537 -16.725 1.00 87.19 165 CYS A O 1
ATOM 1180 N N . PRO A 1 166 ? 26.339 11.433 -18.610 1.00 78.25 166 PRO A N 1
ATOM 1181 C CA . PRO A 1 166 ? 26.260 12.607 -19.481 1.00 78.25 166 PRO A CA 1
ATOM 1182 C C . PRO A 1 166 ? 24.823 13.119 -19.698 1.00 78.25 166 PRO A C 1
ATOM 1184 O O . PRO A 1 166 ? 24.545 14.275 -19.393 1.00 78.25 166 PRO A O 1
ATOM 1187 N N . THR A 1 167 ? 23.920 12.296 -20.240 1.00 79.00 167 THR A N 1
ATOM 1188 C CA . THR A 1 167 ? 22.469 12.532 -20.424 1.00 79.00 167 THR A CA 1
ATOM 1189 C C . THR A 1 167 ? 21.845 11.172 -20.766 1.00 79.00 167 THR A C 1
ATOM 1191 O O . THR A 1 167 ? 22.458 10.435 -21.535 1.00 79.00 167 THR A O 1
ATOM 1194 N N . ASP A 1 168 ? 20.688 10.833 -20.190 1.00 84.19 168 ASP A N 1
ATOM 1195 C CA . ASP A 1 168 ? 19.916 9.603 -20.460 1.00 84.19 168 ASP A CA 1
ATOM 1196 C C . ASP A 1 168 ? 20.759 8.311 -20.498 1.00 84.19 168 ASP A C 1
ATOM 1198 O O . ASP A 1 168 ? 20.834 7.598 -21.498 1.00 84.19 168 ASP A O 1
ATOM 1202 N N . CYS A 1 169 ? 21.434 8.008 -19.391 1.00 89.94 169 CYS A N 1
ATOM 1203 C CA . CYS A 1 169 ? 22.318 6.851 -19.278 1.00 89.94 169 CYS A CA 1
ATOM 1204 C C . CYS A 1 169 ? 21.557 5.611 -18.838 1.00 89.94 169 CYS A C 1
ATOM 1206 O O . CYS A 1 169 ? 20.724 5.684 -17.934 1.00 89.94 169 CYS A O 1
ATOM 1208 N N . GLU A 1 170 ? 21.914 4.452 -19.388 1.00 94.75 170 GLU A N 1
ATOM 1209 C CA . GLU A 1 170 ? 21.414 3.191 -18.852 1.00 94.75 170 GLU A CA 1
ATOM 1210 C C . GLU A 1 170 ? 21.969 2.932 -17.447 1.00 94.75 170 GLU A C 1
ATOM 1212 O O . GLU A 1 170 ? 23.104 3.286 -17.115 1.00 94.75 170 GLU A O 1
ATOM 1217 N N . GLN A 1 171 ? 21.167 2.273 -16.621 1.00 94.44 171 GLN A N 1
ATOM 1218 C CA . GLN A 1 171 ? 21.578 1.731 -15.335 1.00 94.44 171 GLN A CA 1
ATOM 1219 C C . GLN A 1 171 ? 21.612 0.206 -15.398 1.00 94.44 171 GLN A C 1
ATOM 1221 O O . GLN A 1 171 ? 20.795 -0.431 -16.065 1.00 94.44 171 GLN A O 1
ATOM 1226 N N . GLY A 1 172 ? 22.558 -0.389 -14.674 1.00 94.75 172 GLY A N 1
ATOM 1227 C CA . GLY A 1 172 ? 22.463 -1.801 -14.320 1.00 94.75 172 GLY A CA 1
ATOM 1228 C C . GLY A 1 172 ? 21.473 -1.956 -13.175 1.00 94.75 172 GLY A C 1
ATOM 1229 O O . GLY A 1 172 ? 21.675 -1.352 -12.122 1.00 94.75 172 GLY A O 1
ATOM 1230 N N . VAL A 1 173 ? 20.433 -2.761 -13.368 1.00 96.00 173 VAL A N 1
ATOM 1231 C CA . VAL A 1 173 ? 19.381 -2.996 -12.371 1.00 96.00 173 VAL A CA 1
ATOM 1232 C C . VAL A 1 173 ? 19.060 -4.482 -12.257 1.00 96.00 173 VAL A C 1
ATOM 1234 O O . VAL A 1 173 ? 19.236 -5.245 -13.208 1.00 96.00 173 VAL A O 1
ATOM 1237 N N . GLN A 1 174 ? 18.599 -4.887 -11.081 1.00 96.19 174 GLN A N 1
ATOM 1238 C CA . GLN A 1 174 ? 17.967 -6.178 -10.825 1.00 96.19 174 GLN A CA 1
ATOM 1239 C C . GLN A 1 174 ? 16.665 -5.899 -10.085 1.00 96.19 174 GLN A C 1
ATOM 1241 O O . GLN A 1 174 ? 16.632 -5.857 -8.858 1.00 96.19 174 GLN A O 1
ATOM 1246 N N . GLU A 1 175 ? 15.617 -5.633 -10.853 1.00 97.00 175 GLU A N 1
ATOM 1247 C CA . GLU A 1 175 ? 14.326 -5.170 -10.355 1.00 97.00 175 GLU A CA 1
ATOM 1248 C C . GLU A 1 175 ? 13.206 -5.988 -10.985 1.00 97.00 175 GLU A C 1
ATOM 1250 O O . GLU A 1 175 ? 13.265 -6.358 -12.164 1.00 97.00 175 GLU A O 1
ATOM 1255 N N . PHE A 1 176 ? 12.170 -6.247 -10.198 1.00 97.00 176 PHE A N 1
ATOM 1256 C CA . PHE A 1 176 ? 10.942 -6.870 -10.659 1.00 97.00 176 PHE A CA 1
ATOM 1257 C C . PHE A 1 176 ? 9.742 -6.076 -10.161 1.00 97.00 176 PHE A C 1
ATOM 1259 O O . PHE A 1 176 ? 9.802 -5.406 -9.127 1.00 97.00 176 PHE A O 1
ATOM 1266 N N . PHE A 1 177 ? 8.652 -6.160 -10.914 1.00 97.69 177 PHE A N 1
ATOM 1267 C CA . PHE A 1 177 ? 7.374 -5.597 -10.508 1.00 97.69 177 PHE A CA 1
ATOM 1268 C C . PHE A 1 177 ? 6.281 -6.651 -10.650 1.00 97.69 177 PHE A C 1
ATOM 1270 O O . PHE A 1 177 ? 6.227 -7.369 -11.651 1.00 97.69 177 PHE A O 1
ATOM 1277 N N . GLU A 1 178 ? 5.386 -6.701 -9.672 1.00 98.19 178 GLU A N 1
ATOM 1278 C CA . GLU A 1 178 ? 4.213 -7.572 -9.664 1.00 98.19 178 GLU A CA 1
ATOM 1279 C C . GLU A 1 178 ? 2.958 -6.698 -9.652 1.00 98.19 178 GLU A C 1
ATOM 1281 O O . GLU A 1 178 ? 2.786 -5.855 -8.772 1.00 98.19 178 GLU A O 1
ATOM 1286 N N . GLY A 1 179 ? 2.087 -6.882 -10.643 1.00 97.94 179 GLY A N 1
ATOM 1287 C CA . GLY A 1 179 ? 0.838 -6.149 -10.808 1.00 97.94 179 GLY A CA 1
ATOM 1288 C C . GLY A 1 179 ? -0.377 -7.039 -10.591 1.00 97.94 179 GLY A C 1
ATOM 1289 O O . GLY A 1 179 ? -0.514 -8.070 -11.241 1.00 97.94 179 GLY A O 1
ATOM 1290 N N . LYS A 1 180 ? -1.316 -6.625 -9.743 1.00 97.94 180 LYS A N 1
ATOM 1291 C CA . LYS A 1 180 ? -2.588 -7.324 -9.509 1.00 97.94 180 LYS A CA 1
ATOM 1292 C C . LYS A 1 180 ? -3.762 -6.443 -9.870 1.00 97.94 180 LYS A C 1
ATOM 1294 O O . LYS A 1 180 ? -3.781 -5.263 -9.529 1.00 97.94 180 LYS A O 1
ATOM 1299 N N . LYS A 1 181 ? -4.755 -7.011 -10.550 1.00 96.75 181 LYS A N 1
ATOM 1300 C CA . LYS A 1 181 ? -5.986 -6.296 -10.885 1.00 96.75 181 LYS A CA 1
ATOM 1301 C C . LYS A 1 181 ? -6.734 -5.959 -9.606 1.00 96.75 181 LYS A C 1
ATOM 1303 O O . LYS A 1 181 ? -6.953 -6.823 -8.762 1.00 96.75 181 LYS A O 1
ATOM 1308 N N . VAL A 1 182 ? -7.140 -4.704 -9.493 1.00 96.06 182 VAL A N 1
ATOM 1309 C CA . VAL A 1 182 ? -7.919 -4.204 -8.362 1.00 96.06 182 VAL A CA 1
ATOM 1310 C C . VAL A 1 182 ? -9.210 -3.586 -8.871 1.00 96.06 182 VAL A C 1
ATOM 1312 O O . VAL A 1 182 ? -9.399 -3.380 -10.070 1.00 96.06 182 VAL A O 1
ATOM 1315 N N . LYS A 1 183 ? -10.126 -3.292 -7.955 1.00 92.00 183 LYS A N 1
ATOM 1316 C CA . LYS A 1 183 ? -11.331 -2.527 -8.253 1.00 92.00 183 LYS A CA 1
ATOM 1317 C C . LYS A 1 183 ? -11.259 -1.222 -7.475 1.00 92.00 183 LYS A C 1
ATOM 1319 O O . LYS A 1 183 ? -11.361 -1.231 -6.255 1.00 92.00 183 LYS A O 1
ATOM 1324 N N . ALA A 1 184 ? -11.059 -0.117 -8.186 1.00 88.94 184 ALA A N 1
ATOM 1325 C CA . ALA A 1 184 ? -11.235 1.204 -7.599 1.00 88.94 184 ALA A CA 1
ATOM 1326 C C . ALA A 1 184 ? -12.735 1.455 -7.400 1.00 88.94 184 ALA A C 1
ATOM 1328 O O . ALA A 1 184 ? -13.540 1.140 -8.279 1.00 88.94 184 ALA A O 1
ATOM 1329 N N . MET A 1 185 ? -13.096 1.981 -6.236 1.00 89.75 185 MET A N 1
ATOM 1330 C CA . MET A 1 185 ? -14.471 2.247 -5.833 1.00 89.75 185 MET A CA 1
ATOM 1331 C C . MET A 1 185 ? -14.550 3.694 -5.350 1.00 89.75 185 MET A C 1
ATOM 1333 O O . MET A 1 185 ? -13.693 4.125 -4.582 1.00 89.75 185 MET A O 1
ATOM 1337 N N . ASP A 1 186 ? -15.576 4.424 -5.780 1.00 89.62 186 ASP A N 1
ATOM 1338 C CA . ASP A 1 186 ? -15.790 5.826 -5.384 1.00 89.62 186 ASP A CA 1
ATOM 1339 C C . ASP A 1 186 ? -16.669 5.962 -4.126 1.00 89.62 186 ASP A C 1
ATOM 1341 O O . ASP A 1 186 ? -16.889 7.066 -3.632 1.00 89.62 186 ASP A O 1
ATOM 1345 N N . ASP A 1 187 ? -17.182 4.843 -3.609 1.00 93.06 187 ASP A N 1
ATOM 1346 C CA . ASP A 1 187 ? -18.065 4.787 -2.447 1.00 93.06 187 ASP A CA 1
ATOM 1347 C C . ASP A 1 187 ? -17.501 3.838 -1.384 1.00 93.06 187 ASP A C 1
ATOM 1349 O O . ASP A 1 187 ? -17.298 2.641 -1.625 1.00 93.06 187 ASP A O 1
ATOM 1353 N N . ALA A 1 188 ? -17.232 4.386 -0.198 1.00 93.81 188 ALA A N 1
ATOM 1354 C CA . ALA A 1 188 ? -16.653 3.638 0.913 1.00 93.81 188 ALA A CA 1
ATOM 1355 C C . ALA A 1 188 ? -17.608 2.542 1.403 1.00 93.81 188 ALA A C 1
ATOM 1357 O O . ALA A 1 188 ? -17.175 1.416 1.637 1.00 93.81 188 ALA A O 1
ATOM 1358 N N . GLU A 1 189 ? -18.908 2.835 1.483 1.00 96.62 189 GLU A N 1
ATOM 1359 C CA . GLU A 1 189 ? -19.916 1.880 1.943 1.00 96.62 189 GLU A CA 1
ATOM 1360 C C . GLU A 1 189 ? -19.959 0.638 1.042 1.00 96.62 189 GLU A C 1
ATOM 1362 O O . GLU A 1 189 ? -19.784 -0.484 1.516 1.00 96.62 189 GLU A O 1
ATOM 1367 N N . ALA A 1 190 ? -20.114 0.822 -0.270 1.00 94.50 190 ALA A N 1
ATOM 1368 C CA . ALA A 1 190 ? -20.128 -0.274 -1.233 1.00 94.50 190 ALA A CA 1
ATOM 1369 C C . ALA A 1 190 ? -18.823 -1.087 -1.238 1.00 94.50 190 ALA A C 1
ATOM 1371 O O . ALA A 1 190 ? -18.842 -2.262 -1.596 1.00 94.50 190 ALA A O 1
ATOM 1372 N N . THR A 1 191 ? -17.698 -0.478 -0.854 1.00 93.25 191 THR A N 1
ATOM 1373 C CA . THR A 1 191 ? -16.399 -1.162 -0.770 1.00 93.25 191 THR A CA 1
ATOM 1374 C C . THR A 1 191 ? -16.335 -2.119 0.416 1.00 93.25 191 THR A C 1
ATOM 1376 O O . THR A 1 191 ? -15.793 -3.214 0.289 1.00 93.25 191 THR A O 1
ATOM 1379 N N . VAL A 1 192 ? -16.884 -1.724 1.567 1.00 95.94 192 VAL A N 1
ATOM 1380 C CA . VAL A 1 192 ? -16.698 -2.472 2.820 1.00 95.94 192 VAL A CA 1
ATOM 1381 C C . VAL A 1 192 ? -17.760 -3.537 3.071 1.00 95.94 192 VAL A C 1
ATOM 1383 O O . VAL A 1 192 ? -17.490 -4.478 3.811 1.00 95.94 192 VAL A O 1
ATOM 1386 N N . ARG A 1 193 ? -18.941 -3.435 2.443 1.00 95.56 193 ARG A N 1
ATOM 1387 C CA . ARG A 1 193 ? -20.075 -4.343 2.709 1.00 95.56 193 ARG A CA 1
ATOM 1388 C C . ARG A 1 193 ? -19.751 -5.827 2.529 1.00 95.56 193 ARG A C 1
ATOM 1390 O O . ARG A 1 193 ? -20.260 -6.646 3.287 1.00 95.56 193 ARG A O 1
ATOM 1397 N N . ASP A 1 194 ? -18.887 -6.159 1.574 1.00 92.56 194 ASP A N 1
ATOM 1398 C CA . ASP A 1 194 ? -18.491 -7.543 1.292 1.00 92.56 194 ASP A CA 1
ATOM 1399 C C . ASP A 1 194 ? -17.067 -7.876 1.780 1.00 92.56 194 ASP A C 1
ATOM 1401 O O . ASP A 1 194 ? -16.613 -9.014 1.640 1.00 92.56 194 ASP A O 1
ATOM 1405 N N . ALA A 1 195 ? -16.354 -6.921 2.385 1.00 96.12 195 ALA A N 1
ATOM 1406 C CA . ALA A 1 195 ? -14.947 -7.070 2.745 1.00 96.12 195 ALA A CA 1
ATOM 1407 C C . ALA A 1 195 ? -14.753 -7.914 4.015 1.00 96.12 195 ALA A C 1
ATOM 1409 O O . ALA A 1 195 ? -15.344 -7.634 5.054 1.00 96.12 195 ALA A O 1
ATOM 1410 N N . ASP A 1 196 ? -13.905 -8.945 3.939 1.00 96.56 196 ASP A N 1
ATOM 1411 C CA . ASP A 1 196 ? -13.456 -9.721 5.110 1.00 96.56 196 ASP A CA 1
ATOM 1412 C C . ASP A 1 196 ? -12.473 -8.929 5.973 1.00 96.56 196 ASP A C 1
ATOM 1414 O O . ASP A 1 196 ? -12.518 -8.985 7.199 1.00 96.56 196 ASP A O 1
ATOM 1418 N N . VAL A 1 197 ? -11.586 -8.179 5.316 1.00 97.62 197 VAL A N 1
ATOM 1419 C CA . VAL A 1 197 ? -10.577 -7.338 5.954 1.00 97.62 197 VAL A CA 1
ATOM 1420 C C . VAL A 1 197 ? -10.704 -5.926 5.406 1.00 97.62 197 VAL A C 1
ATOM 1422 O O . VAL A 1 197 ? -10.641 -5.711 4.195 1.00 97.62 197 VAL A O 1
ATOM 1425 N N . ILE A 1 198 ? -10.861 -4.966 6.307 1.00 98.25 198 ILE A N 1
ATOM 1426 C CA . ILE A 1 198 ? -10.923 -3.540 6.018 1.00 98.25 198 ILE A CA 1
ATOM 1427 C C . ILE A 1 198 ? -9.672 -2.889 6.597 1.00 98.25 198 ILE A C 1
ATOM 1429 O O . ILE A 1 198 ? -9.267 -3.193 7.716 1.00 98.25 198 ILE A O 1
ATOM 1433 N N . VAL A 1 199 ? -9.060 -1.977 5.848 1.00 98.19 199 VAL A N 1
ATOM 1434 C CA . VAL A 1 199 ? -7.936 -1.169 6.330 1.00 98.19 199 VAL A CA 1
ATOM 1435 C C . VAL A 1 199 ? -8.300 0.298 6.165 1.00 98.19 199 VAL A C 1
ATOM 1437 O O . VAL A 1 199 ? -8.588 0.736 5.051 1.00 98.19 199 VAL A O 1
ATOM 1440 N N . THR A 1 200 ? -8.275 1.059 7.257 1.00 97.69 200 THR A N 1
ATOM 1441 C CA . THR A 1 200 ? -8.375 2.521 7.220 1.00 97.69 200 THR A CA 1
ATOM 1442 C C . THR A 1 200 ? -6.999 3.107 7.522 1.00 97.69 200 THR A C 1
ATOM 1444 O O . THR A 1 200 ? -6.379 2.809 8.541 1.00 97.69 200 THR A O 1
ATOM 1447 N N . ALA A 1 201 ? -6.473 3.877 6.572 1.00 95.81 201 ALA A N 1
ATOM 1448 C CA . ALA A 1 201 ? -5.160 4.517 6.650 1.00 95.81 201 ALA A CA 1
ATOM 1449 C C . ALA A 1 201 ? -5.256 5.933 6.066 1.00 95.81 201 ALA A C 1
ATOM 1451 O O . ALA A 1 201 ? -4.620 6.288 5.074 1.00 95.81 201 ALA A O 1
ATOM 1452 N N . THR A 1 202 ? -6.154 6.720 6.642 1.00 94.62 202 THR A N 1
ATOM 1453 C CA . THR A 1 202 ? -6.571 8.034 6.165 1.00 94.62 202 THR A CA 1
ATOM 1454 C C . THR A 1 202 ? -6.117 9.138 7.117 1.00 94.62 202 THR A C 1
ATOM 1456 O O . THR A 1 202 ? -5.780 8.921 8.282 1.00 94.62 202 THR A O 1
ATOM 1459 N N . THR A 1 203 ? -6.147 10.370 6.616 1.00 93.25 203 THR A N 1
ATOM 1460 C CA . THR A 1 203 ? -5.975 11.587 7.419 1.00 93.25 203 THR A CA 1
ATOM 1461 C C . THR A 1 203 ? -7.327 12.220 7.766 1.00 93.25 203 THR A C 1
ATOM 1463 O O . THR A 1 203 ? -7.426 13.446 7.849 1.00 93.25 203 THR A O 1
ATOM 1466 N N . ALA A 1 204 ? -8.392 11.416 7.855 1.00 94.00 204 ALA A N 1
ATOM 1467 C CA . ALA A 1 204 ? -9.731 11.911 8.138 1.00 94.00 204 ALA A CA 1
ATOM 1468 C C . ALA A 1 204 ? -9.821 12.506 9.553 1.00 94.00 204 ALA A C 1
ATOM 1470 O O . ALA A 1 204 ? -9.152 12.064 10.489 1.00 94.00 204 ALA A O 1
ATOM 1471 N N . LEU A 1 205 ? -10.643 13.546 9.686 1.00 97.06 205 LEU A N 1
ATOM 1472 C CA . LEU A 1 205 ? -10.955 14.166 10.977 1.00 97.06 205 LEU A CA 1
ATOM 1473 C C . LEU A 1 205 ? -12.270 13.639 11.556 1.00 97.06 205 LEU A C 1
ATOM 1475 O O . LEU A 1 205 ? -12.467 13.693 12.763 1.00 97.06 205 LEU A O 1
ATOM 1479 N N . GLU A 1 206 ? -13.138 13.121 10.691 1.00 97.00 206 GLU A N 1
ATOM 1480 C CA . GLU A 1 206 ? -14.470 12.619 11.003 1.00 97.00 206 GLU A CA 1
ATOM 1481 C C . GLU A 1 206 ? -14.619 11.201 10.436 1.00 97.00 206 GLU A C 1
ATOM 1483 O O . GLU A 1 206 ? -13.970 10.896 9.428 1.00 97.00 206 GLU A O 1
ATOM 1488 N N . PRO A 1 207 ? -15.488 10.352 11.019 1.00 97.75 207 PRO A N 1
ATOM 1489 C CA . PRO A 1 207 ? -15.643 8.964 10.602 1.00 97.75 207 PRO A CA 1
ATOM 1490 C C . PRO A 1 207 ? -15.868 8.775 9.097 1.00 97.75 207 PRO A C 1
ATOM 1492 O O . PRO A 1 207 ? -16.795 9.338 8.509 1.00 97.75 207 PRO A O 1
ATOM 1495 N N . VAL A 1 208 ? -15.044 7.918 8.495 1.00 97.12 208 VAL A N 1
ATOM 1496 C CA . VAL A 1 208 ? -15.138 7.473 7.094 1.00 97.12 208 VAL A CA 1
ATOM 1497 C C . VAL A 1 208 ? -15.588 6.020 6.972 1.00 97.12 208 VAL A C 1
ATOM 1499 O O . VAL A 1 208 ? -15.992 5.609 5.889 1.00 97.12 208 VAL A O 1
ATOM 1502 N N . LEU A 1 209 ? -15.549 5.258 8.066 1.00 98.19 209 LEU A N 1
ATOM 1503 C CA . LEU A 1 209 ? -16.059 3.897 8.177 1.00 98.19 209 LEU A CA 1
ATOM 1504 C C . LEU A 1 209 ? -17.163 3.851 9.234 1.00 98.19 209 LEU A C 1
ATOM 1506 O O . LEU A 1 209 ? -16.958 4.294 10.365 1.00 98.19 209 LEU A O 1
ATOM 1510 N N . LYS A 1 210 ? -18.323 3.299 8.863 1.00 98.31 210 LYS A N 1
ATOM 1511 C CA . LYS A 1 210 ? -19.467 3.151 9.769 1.00 98.31 210 LYS A CA 1
ATOM 1512 C C . LYS A 1 210 ? -19.707 1.704 10.157 1.00 98.31 210 LYS A C 1
ATOM 1514 O O . LYS A 1 210 ? -19.680 0.827 9.292 1.00 98.31 210 LYS A O 1
ATOM 1519 N N . GLY A 1 211 ? -20.038 1.462 11.424 1.00 97.69 211 GLY A N 1
ATOM 1520 C CA . GLY A 1 211 ? -20.307 0.118 11.944 1.00 97.69 211 GLY A CA 1
ATOM 1521 C C . GLY A 1 211 ? -21.436 -0.592 11.198 1.00 97.69 211 GLY A C 1
ATOM 1522 O O . GLY A 1 211 ? -21.327 -1.772 10.882 1.00 97.69 211 GLY A O 1
ATOM 1523 N N . ALA A 1 212 ? -22.470 0.152 10.792 1.00 97.56 212 ALA A N 1
ATOM 1524 C CA . ALA A 1 212 ? -23.600 -0.364 10.011 1.00 97.56 212 ALA A CA 1
ATOM 1525 C C . ALA A 1 212 ? -23.228 -0.910 8.614 1.00 97.56 212 ALA A C 1
ATOM 1527 O O . ALA A 1 212 ? -24.072 -1.497 7.926 1.00 97.56 212 ALA A O 1
ATOM 1528 N N . TRP A 1 213 ? -21.999 -0.676 8.153 1.00 98.00 213 TRP A N 1
ATOM 1529 C CA . TRP A 1 213 ? -21.501 -1.185 6.879 1.00 98.00 213 TRP A CA 1
ATOM 1530 C C . TRP A 1 213 ? -20.723 -2.492 7.024 1.00 98.00 213 TRP A C 1
ATOM 1532 O O . TRP A 1 213 ? -20.536 -3.186 6.026 1.00 98.00 213 TRP A O 1
ATOM 1542 N N . LEU A 1 214 ? -20.275 -2.822 8.239 1.00 97.38 214 LEU A N 1
ATOM 1543 C CA . LEU A 1 214 ? -19.461 -3.999 8.507 1.00 97.38 214 LEU A CA 1
ATOM 1544 C C . LEU A 1 214 ? -20.314 -5.263 8.421 1.00 97.38 214 LEU A C 1
ATOM 1546 O O . LEU A 1 214 ? -21.403 -5.348 8.995 1.00 97.38 214 LEU A O 1
ATOM 1550 N N . LYS A 1 215 ? -19.799 -6.267 7.713 1.00 95.44 215 LYS A N 1
ATOM 1551 C CA . LYS A 1 215 ? -20.381 -7.605 7.747 1.00 95.44 215 LYS A CA 1
ATOM 1552 C C . LYS A 1 215 ? -19.981 -8.335 9.038 1.00 95.44 215 LYS A C 1
ATOM 1554 O O . LYS A 1 215 ? -18.969 -7.982 9.649 1.00 95.44 215 LYS A O 1
ATOM 1559 N N . PRO A 1 216 ? -20.740 -9.365 9.450 1.00 94.00 216 PRO A N 1
ATOM 1560 C CA . PRO A 1 216 ? -20.310 -10.259 10.520 1.00 94.00 216 PRO A CA 1
ATOM 1561 C C . PRO A 1 216 ? -18.911 -10.821 10.250 1.00 94.00 216 PRO A C 1
ATOM 1563 O O . PRO A 1 216 ? -18.561 -11.067 9.095 1.00 94.00 216 PRO A O 1
ATOM 1566 N N . ASP A 1 217 ? -18.132 -11.015 11.314 1.00 94.25 217 ASP A N 1
ATOM 1567 C CA . ASP A 1 217 ? -16.774 -11.579 11.276 1.00 94.25 217 ASP A CA 1
ATOM 1568 C C . ASP A 1 217 ? -15.730 -10.743 10.507 1.00 94.25 217 ASP A C 1
ATOM 1570 O O . ASP A 1 217 ? -14.617 -11.210 10.264 1.00 94.25 217 ASP A O 1
ATOM 1574 N N . ALA A 1 218 ? -16.056 -9.501 10.131 1.00 96.75 218 ALA A N 1
ATOM 1575 C CA . ALA A 1 218 ? -15.098 -8.603 9.501 1.00 96.75 218 ALA A CA 1
ATOM 1576 C C . ALA A 1 218 ? -13.970 -8.206 10.467 1.00 96.75 218 ALA A C 1
ATOM 1578 O O . ALA A 1 218 ? -14.195 -7.943 11.652 1.00 96.75 218 ALA A O 1
ATOM 1579 N N . HIS A 1 219 ? -12.757 -8.090 9.933 1.00 97.56 219 HIS A N 1
ATOM 1580 C CA . HIS A 1 219 ? -11.605 -7.554 10.645 1.00 97.56 219 HIS A CA 1
ATOM 1581 C C . HIS A 1 219 ? -11.248 -6.160 10.123 1.00 97.56 219 HIS A C 1
ATOM 1583 O O . HIS A 1 219 ? -11.048 -5.973 8.924 1.00 97.56 219 HIS A O 1
ATOM 1589 N N . VAL A 1 220 ? -11.129 -5.181 11.014 1.00 98.25 220 VAL A N 1
ATOM 1590 C CA . VAL A 1 220 ? -10.747 -3.806 10.681 1.00 98.25 220 VAL A CA 1
ATOM 1591 C C . VAL A 1 220 ? -9.360 -3.509 11.236 1.00 98.25 220 VAL A C 1
ATOM 1593 O O . VAL A 1 220 ? -9.146 -3.601 12.438 1.00 98.25 220 VAL A O 1
ATOM 1596 N N . ASN A 1 221 ? -8.434 -3.088 10.379 1.00 98.56 221 ASN A N 1
ATOM 1597 C CA . ASN A 1 221 ? -7.171 -2.469 10.771 1.00 98.56 221 ASN A CA 1
ATOM 1598 C C . ASN A 1 221 ? -7.314 -0.948 10.665 1.00 98.56 221 ASN A C 1
ATOM 1600 O O . ASN A 1 221 ? -7.307 -0.398 9.563 1.00 98.56 221 ASN A O 1
ATOM 1604 N N . ALA A 1 222 ? -7.456 -0.278 11.804 1.00 98.00 222 ALA A N 1
ATOM 1605 C CA . ALA A 1 222 ? -7.599 1.167 11.906 1.00 98.00 222 ALA A CA 1
ATOM 1606 C C . ALA A 1 222 ? -6.256 1.821 12.260 1.00 98.00 222 ALA A C 1
ATOM 1608 O O . ALA A 1 222 ? -5.867 1.884 13.429 1.00 98.00 222 ALA A O 1
ATOM 1609 N N . ILE A 1 223 ? -5.556 2.310 11.234 1.00 97.50 223 ILE A N 1
ATOM 1610 C CA . ILE A 1 223 ? -4.161 2.776 11.302 1.00 97.50 223 ILE A CA 1
ATOM 1611 C C . ILE A 1 223 ? -4.057 4.305 11.384 1.00 97.50 223 ILE A C 1
ATOM 1613 O O . ILE A 1 223 ? -3.107 4.837 11.951 1.00 97.50 223 ILE A O 1
ATOM 1617 N N . GLY A 1 224 ? -5.009 5.034 10.796 1.00 93.25 224 GLY A N 1
ATOM 1618 C CA . GLY A 1 224 ? -5.022 6.496 10.795 1.00 93.25 224 GLY A CA 1
ATOM 1619 C C . GLY A 1 224 ? -5.435 7.093 12.143 1.00 93.25 224 GLY A C 1
ATOM 1620 O O . GLY A 1 224 ? -5.374 6.451 13.185 1.00 93.25 224 GLY A O 1
ATOM 1621 N N . ALA A 1 225 ? -5.852 8.360 12.149 1.00 92.25 225 ALA A N 1
ATOM 1622 C CA . ALA A 1 225 ? -6.331 9.058 13.353 1.00 92.25 225 ALA A CA 1
ATOM 1623 C C . ALA A 1 225 ? -5.447 8.952 14.636 1.00 92.25 225 ALA A C 1
ATOM 1625 O O . ALA A 1 225 ? -5.978 8.727 15.729 1.00 92.25 225 ALA A O 1
ATOM 1626 N N . PRO A 1 226 ? -4.115 9.186 14.572 1.00 93.00 226 PRO A N 1
ATOM 1627 C CA . PRO A 1 226 ? -3.232 9.158 15.745 1.00 93.00 226 PRO A CA 1
ATOM 1628 C C . PRO A 1 226 ? -3.261 10.495 16.513 1.00 93.00 226 PRO A C 1
ATOM 1630 O O . PRO A 1 226 ? -2.227 11.013 16.947 1.00 93.00 226 PRO A O 1
ATOM 1633 N N . ARG A 1 227 ? -4.423 11.159 16.563 1.00 95.25 227 ARG A N 1
ATOM 1634 C CA . ARG A 1 227 ? -4.623 12.417 17.297 1.00 95.25 227 ARG A CA 1
ATOM 1635 C C . ARG A 1 227 ? -5.923 12.352 18.102 1.00 95.25 227 ARG A C 1
ATOM 1637 O O . ARG A 1 227 ? -6.900 11.806 17.589 1.00 95.25 227 ARG A O 1
ATOM 1644 N N . PRO A 1 228 ? -5.989 12.972 19.300 1.00 96.44 228 PRO A N 1
ATOM 1645 C CA . PRO A 1 228 ? -7.114 12.792 20.228 1.00 96.44 228 PRO A CA 1
ATOM 1646 C C . PRO A 1 228 ? -8.480 13.218 19.681 1.00 96.44 228 PRO A C 1
ATOM 1648 O O . PRO A 1 228 ? -9.514 12.886 20.250 1.00 96.44 228 PRO A O 1
ATOM 1651 N N . THR A 1 229 ? -8.482 14.012 18.611 1.00 96.44 229 THR A N 1
ATOM 1652 C CA . THR A 1 229 ? -9.681 14.558 17.973 1.00 96.44 229 THR A CA 1
ATOM 1653 C C . THR A 1 229 ? -9.906 14.029 16.560 1.00 96.44 229 THR A C 1
ATOM 1655 O O . THR A 1 229 ? -10.875 14.435 15.935 1.00 96.44 229 THR A O 1
ATOM 1658 N N . TRP A 1 230 ? -9.007 13.201 16.020 1.00 97.44 230 TRP A N 1
ATOM 1659 C CA . TRP A 1 230 ? -9.154 12.644 14.672 1.00 97.44 230 TRP A CA 1
ATOM 1660 C C . TRP A 1 230 ? -9.889 11.316 14.754 1.00 97.44 230 TRP A C 1
ATOM 1662 O O . TRP A 1 230 ? -9.696 10.564 15.711 1.00 97.44 230 TRP A O 1
ATOM 1672 N N . ARG A 1 231 ? -10.710 11.023 13.747 1.00 97.06 231 ARG A N 1
ATOM 1673 C CA . ARG A 1 231 ? -11.481 9.785 13.675 1.00 97.06 231 AR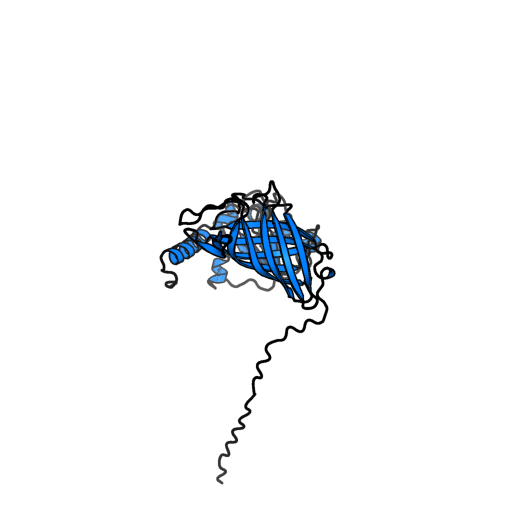G A CA 1
ATOM 1674 C C . ARG A 1 231 ? -11.488 9.217 12.268 1.00 97.06 231 ARG A C 1
ATOM 1676 O O . ARG A 1 231 ? -11.656 9.958 11.304 1.00 97.06 231 ARG A O 1
ATOM 1683 N N . GLU A 1 232 ? -11.377 7.899 12.181 1.00 97.94 232 GLU A N 1
ATOM 1684 C CA . GLU A 1 232 ? -11.673 7.130 10.973 1.00 97.94 232 GLU A CA 1
ATOM 1685 C C . GLU A 1 232 ? -12.953 6.307 11.124 1.00 97.94 232 GLU A C 1
ATOM 1687 O O . GLU A 1 232 ? -13.651 6.080 10.134 1.00 97.94 232 GLU A O 1
ATOM 1692 N N . LEU A 1 233 ? -13.272 5.879 12.348 1.00 98.44 233 LEU A N 1
ATOM 1693 C CA . LEU A 1 233 ? -14.378 4.979 12.666 1.00 98.44 233 LEU A CA 1
ATOM 1694 C C . LEU A 1 233 ? -15.430 5.699 13.515 1.00 98.44 233 LEU A C 1
ATOM 1696 O O . LEU A 1 233 ? -15.102 6.499 14.399 1.00 98.44 233 LEU A O 1
ATOM 1700 N N . ASP A 1 234 ? -16.707 5.403 13.271 1.00 98.38 234 ASP A N 1
ATOM 1701 C CA . ASP A 1 234 ? -17.799 5.847 14.142 1.00 98.38 234 ASP A CA 1
ATOM 1702 C C . ASP A 1 234 ? -17.906 4.992 15.417 1.00 98.38 234 ASP A C 1
ATOM 1704 O O . ASP A 1 234 ? -17.182 4.013 15.606 1.00 98.38 234 ASP A O 1
ATOM 1708 N N . ASP A 1 235 ? -18.769 5.411 16.346 1.00 98.44 235 ASP A N 1
ATOM 1709 C CA . ASP A 1 235 ? -18.933 4.727 17.636 1.00 98.44 235 ASP A CA 1
ATOM 1710 C C . ASP A 1 235 ? -19.454 3.295 17.446 1.00 98.44 235 ASP A C 1
ATOM 1712 O O . ASP A 1 235 ? -19.021 2.379 18.149 1.00 98.44 235 ASP A O 1
ATOM 1716 N N . ASP A 1 236 ? -20.324 3.092 16.453 1.00 98.06 236 ASP A N 1
ATOM 1717 C CA . ASP A 1 236 ? -20.872 1.783 16.109 1.00 98.06 236 ASP A CA 1
ATOM 1718 C C . ASP A 1 236 ? -19.763 0.835 15.634 1.00 98.06 236 ASP A C 1
ATOM 1720 O O . ASP A 1 236 ? -19.701 -0.298 16.097 1.00 98.06 236 ASP A O 1
ATOM 1724 N N . ALA A 1 237 ? -18.847 1.283 14.766 1.00 97.69 237 ALA A N 1
ATOM 1725 C CA . ALA A 1 237 ? -17.715 0.470 14.317 1.00 97.69 237 ALA A CA 1
ATOM 1726 C C . ALA A 1 237 ? -16.775 0.117 15.476 1.00 97.69 237 ALA A C 1
ATOM 1728 O O . ALA A 1 237 ? -16.358 -1.032 15.601 1.00 97.69 237 ALA A O 1
ATOM 1729 N N . MET A 1 238 ? -16.473 1.086 16.345 1.00 98.12 238 MET A N 1
ATOM 1730 C CA . MET A 1 238 ? -15.571 0.885 17.485 1.00 98.12 238 MET A CA 1
ATOM 1731 C C . MET A 1 238 ? -16.137 -0.062 18.550 1.00 98.12 238 MET A C 1
ATOM 1733 O O . MET A 1 238 ? -15.369 -0.680 19.283 1.00 98.12 238 MET A O 1
ATOM 1737 N N . THR A 1 239 ? -17.463 -0.182 18.644 1.00 96.88 239 THR A N 1
ATOM 1738 C CA . THR A 1 239 ? -18.155 -1.029 19.632 1.00 96.88 239 THR A CA 1
ATOM 1739 C C . THR A 1 239 ? -18.787 -2.287 19.030 1.00 96.88 239 THR A C 1
ATOM 1741 O O . THR A 1 239 ? -19.424 -3.055 19.751 1.00 96.88 239 THR A O 1
ATOM 1744 N N . ALA A 1 240 ? -18.587 -2.534 17.730 1.00 94.75 240 ALA A N 1
ATOM 1745 C CA . ALA A 1 240 ? -19.197 -3.644 16.996 1.00 94.75 240 ALA A CA 1
ATOM 1746 C C . ALA A 1 240 ? -18.715 -5.040 17.437 1.00 94.75 240 ALA A C 1
ATOM 1748 O O . ALA A 1 240 ? -19.377 -6.033 17.132 1.00 94.75 240 ALA A O 1
ATOM 1749 N N . GLY A 1 241 ? -17.578 -5.127 18.131 1.00 94.31 241 GLY A N 1
ATOM 1750 C CA . GLY A 1 241 ? -17.019 -6.381 18.632 1.00 94.31 241 GLY A CA 1
ATOM 1751 C C . GLY A 1 241 ? -15.745 -6.161 19.447 1.00 94.31 241 GLY A C 1
ATOM 1752 O O . GLY A 1 241 ? -15.676 -5.225 20.246 1.00 94.31 241 GLY A O 1
ATOM 1753 N N . ALA A 1 242 ? -14.734 -7.012 19.270 1.00 97.12 242 ALA A N 1
ATOM 1754 C CA . ALA A 1 242 ? -13.508 -6.946 20.060 1.00 97.12 242 ALA A CA 1
ATOM 1755 C C . ALA A 1 242 ? -12.541 -5.868 19.546 1.00 97.12 242 ALA A C 1
ATOM 1757 O O . ALA A 1 242 ? -11.974 -5.986 18.456 1.00 97.12 242 ALA A O 1
ATOM 1758 N N . LEU A 1 243 ? -12.311 -4.844 20.372 1.00 98.06 243 LEU A N 1
ATOM 1759 C CA . LEU A 1 243 ? -11.294 -3.820 20.145 1.00 98.06 243 LEU A CA 1
ATOM 1760 C C . LEU A 1 243 ? -9.934 -4.282 20.683 1.00 98.06 243 LEU A C 1
ATOM 1762 O O . LEU A 1 243 ? -9.711 -4.342 21.892 1.00 98.06 243 LEU A O 1
ATOM 1766 N N . LEU A 1 244 ? -9.023 -4.576 19.768 1.00 98.19 244 LEU A N 1
ATOM 1767 C CA . LEU A 1 244 ? -7.619 -4.858 20.018 1.00 98.19 244 LEU A CA 1
ATOM 1768 C C . LEU A 1 244 ? -6.792 -3.597 19.766 1.00 98.19 244 LEU A C 1
ATOM 1770 O O . LEU A 1 244 ? -7.073 -2.842 18.836 1.00 98.19 244 LEU A O 1
ATOM 1774 N N . VAL A 1 245 ? -5.757 -3.370 20.568 1.00 98.56 245 VAL A N 1
ATOM 1775 C CA . VAL A 1 245 ? -4.908 -2.172 20.448 1.00 98.56 245 VAL A CA 1
ATOM 1776 C C . VAL A 1 245 ? -3.428 -2.535 20.480 1.00 98.56 245 VAL A C 1
ATOM 1778 O O . VAL A 1 245 ? -3.069 -3.611 20.952 1.00 98.56 245 VAL A O 1
ATOM 1781 N N . ASP A 1 246 ? -2.558 -1.664 19.978 1.00 97.62 246 ASP A N 1
ATOM 1782 C CA . ASP A 1 246 ? -1.106 -1.813 20.149 1.00 97.62 246 ASP A CA 1
ATOM 1783 C C . ASP A 1 246 ? -0.674 -1.528 21.596 1.00 97.62 246 ASP A C 1
ATOM 1785 O O . ASP A 1 246 ? 0.007 -2.347 22.208 1.00 97.62 246 ASP A O 1
ATOM 1789 N N . SER A 1 247 ? -1.124 -0.409 22.170 1.00 98.00 247 SER A N 1
ATOM 1790 C CA . SER A 1 247 ? -0.934 -0.055 23.576 1.00 98.00 247 SER A CA 1
ATOM 1791 C C . SER A 1 247 ? -2.131 0.712 24.119 1.00 98.00 247 SER A C 1
ATOM 1793 O O . SER A 1 247 ? -2.474 1.790 23.631 1.00 98.00 247 SER A O 1
ATOM 1795 N N . SER A 1 248 ? -2.709 0.208 25.208 1.00 98.12 248 SER A N 1
ATOM 1796 C CA . SER A 1 248 ? -3.828 0.844 25.906 1.00 98.12 248 SER A CA 1
ATOM 1797 C C . SER A 1 248 ? -3.455 2.241 26.392 1.00 98.12 248 SER A C 1
ATOM 1799 O O . SER A 1 248 ? -4.244 3.177 26.274 1.00 98.12 248 SER A O 1
ATOM 1801 N N . GLU A 1 249 ? -2.237 2.409 26.915 1.00 97.75 249 GLU A N 1
ATOM 1802 C CA . GLU A 1 249 ? -1.756 3.709 27.384 1.00 97.75 249 GLU A CA 1
ATOM 1803 C C . GLU A 1 249 ? -1.703 4.739 26.248 1.00 97.75 249 GLU A C 1
ATOM 1805 O O . GLU A 1 249 ? -2.129 5.883 26.442 1.00 97.75 249 GLU A O 1
ATOM 1810 N N . ALA A 1 250 ? -1.183 4.346 25.082 1.00 97.75 250 ALA A N 1
ATOM 1811 C CA . ALA A 1 250 ? -1.005 5.242 23.946 1.00 97.75 250 ALA A CA 1
ATOM 1812 C C . ALA A 1 250 ? -2.354 5.623 23.322 1.00 97.75 250 ALA A C 1
ATOM 1814 O O . ALA A 1 250 ? -2.675 6.808 23.209 1.00 97.75 250 ALA A O 1
ATOM 1815 N N . VAL A 1 251 ? -3.207 4.643 23.004 1.00 98.06 251 VAL A N 1
ATOM 1816 C CA . VAL A 1 251 ? -4.498 4.916 22.348 1.00 98.06 251 VAL A CA 1
ATOM 1817 C C . VAL A 1 251 ? -5.434 5.768 23.208 1.00 98.06 251 VAL A C 1
ATOM 1819 O O . VAL A 1 251 ? -6.138 6.618 22.667 1.00 98.06 251 VAL A O 1
ATOM 1822 N N . LEU A 1 252 ? -5.400 5.625 24.541 1.00 98.00 252 LEU A N 1
ATOM 1823 C CA . LEU A 1 252 ? -6.191 6.446 25.470 1.00 98.00 252 LEU A CA 1
ATOM 1824 C C . LEU A 1 252 ? -5.729 7.909 25.538 1.00 98.00 252 LEU A C 1
ATOM 1826 O O . LEU A 1 252 ? -6.465 8.762 26.040 1.00 98.00 252 LEU A O 1
ATOM 1830 N N . LYS A 1 253 ? -4.519 8.213 25.061 1.00 97.69 253 LYS A N 1
ATOM 1831 C CA . LYS A 1 253 ? -3.979 9.576 24.980 1.00 97.69 253 LYS A CA 1
ATOM 1832 C C . LYS A 1 253 ? -4.028 10.143 23.573 1.00 97.69 253 LYS A C 1
ATOM 1834 O O . LYS A 1 253 ? -4.127 11.356 23.437 1.00 97.69 253 LYS A O 1
ATOM 1839 N N . GLU A 1 254 ? -3.938 9.294 22.555 1.00 97.19 254 GLU A N 1
ATOM 1840 C CA . GLU A 1 254 ? -3.633 9.719 21.191 1.00 97.19 254 GLU A CA 1
ATOM 1841 C C . GLU A 1 254 ? -4.729 9.402 20.184 1.00 97.19 254 GLU A C 1
ATOM 1843 O O . GLU A 1 254 ? -4.813 10.111 19.195 1.00 97.19 254 GLU A O 1
ATOM 1848 N N . SER A 1 255 ? -5.584 8.401 20.391 1.00 97.75 255 SER A N 1
ATOM 1849 C CA . SER A 1 255 ? -6.557 7.997 19.371 1.00 97.75 255 SER A CA 1
ATOM 1850 C C . SER A 1 255 ? -7.934 8.599 19.625 1.00 97.75 255 SER A C 1
ATOM 1852 O O . SER A 1 255 ? -8.628 8.204 20.562 1.00 97.75 255 SER A O 1
ATOM 1854 N N . GLY A 1 256 ? -8.381 9.507 18.755 1.00 97.50 256 GLY A N 1
ATOM 1855 C CA . GLY A 1 256 ? -9.748 10.024 18.822 1.00 97.50 256 GLY A CA 1
ATOM 1856 C C . GLY A 1 256 ? -10.812 8.947 18.591 1.00 97.50 256 GLY A C 1
ATOM 1857 O O . GLY A 1 256 ? -11.861 9.009 19.229 1.00 97.50 256 GLY A O 1
ATOM 1858 N N . ASP A 1 257 ? -10.524 7.915 17.786 1.00 97.88 257 ASP A N 1
ATOM 1859 C CA . ASP A 1 257 ? -11.408 6.749 17.637 1.00 97.88 257 ASP A CA 1
ATOM 1860 C C . ASP A 1 257 ? -11.708 6.090 18.992 1.00 97.88 257 ASP A C 1
ATOM 1862 O O . ASP A 1 257 ? -12.864 5.796 19.281 1.00 97.88 257 ASP A O 1
ATOM 1866 N N . VAL A 1 258 ? -10.702 5.901 19.856 1.00 98.06 258 VAL A N 1
ATOM 1867 C CA . VAL A 1 258 ? -10.867 5.262 21.178 1.00 98.06 258 VAL A CA 1
ATOM 1868 C C . VAL A 1 258 ? -11.393 6.247 22.225 1.00 98.06 258 VAL A C 1
ATOM 1870 O O . VAL A 1 258 ? -12.350 5.947 22.939 1.00 98.06 258 VAL A O 1
ATOM 1873 N N . ILE A 1 259 ? -10.805 7.444 22.311 1.00 98.19 259 ILE A N 1
ATOM 1874 C CA . ILE A 1 259 ? -11.131 8.446 23.340 1.00 98.19 259 ILE A CA 1
ATOM 1875 C C . ILE A 1 259 ? -12.587 8.908 23.233 1.00 98.19 259 ILE A C 1
ATOM 1877 O O . ILE A 1 259 ? -13.266 9.065 24.252 1.00 98.19 259 ILE A O 1
ATOM 1881 N N . LEU A 1 260 ? -13.064 9.150 22.009 1.00 97.50 260 LEU A N 1
ATOM 1882 C CA . LEU A 1 260 ? -14.387 9.725 21.776 1.00 97.50 260 LEU A CA 1
ATOM 1883 C C . LEU A 1 260 ? -15.486 8.661 21.817 1.00 97.50 260 LEU A C 1
ATOM 1885 O O . LEU A 1 260 ? -16.524 8.915 22.429 1.00 97.50 260 LEU A O 1
ATOM 1889 N N . SER A 1 261 ? -15.240 7.473 21.250 1.00 97.38 261 SER A N 1
ATOM 1890 C CA . SER A 1 261 ? -16.202 6.360 21.304 1.00 97.38 261 SER A CA 1
ATOM 1891 C C . SER A 1 261 ? -16.327 5.749 22.699 1.00 97.38 261 SER A C 1
ATOM 1893 O O . SER A 1 261 ? -17.372 5.200 23.042 1.00 97.38 261 SER A O 1
ATOM 1895 N N . LYS A 1 262 ? -15.265 5.843 23.517 1.00 97.12 262 LYS A N 1
ATOM 1896 C CA . LYS A 1 262 ? -15.146 5.164 24.818 1.00 97.12 262 LYS A CA 1
ATOM 1897 C C . LYS A 1 262 ? -15.344 3.649 24.708 1.00 97.12 262 LYS A C 1
ATOM 1899 O O . LYS A 1 262 ? -15.807 3.020 25.663 1.00 97.12 262 LYS A O 1
ATOM 1904 N N . ALA A 1 263 ? -15.019 3.077 23.550 1.00 96.38 263 ALA A N 1
ATOM 1905 C CA . ALA A 1 263 ? -15.118 1.647 23.326 1.00 96.38 263 ALA A CA 1
ATOM 1906 C C . ALA A 1 263 ? -14.242 0.882 24.338 1.00 96.38 263 ALA A C 1
ATOM 1908 O O . ALA A 1 263 ? -13.103 1.287 24.598 1.00 96.38 263 ALA A O 1
ATOM 1909 N N . PRO A 1 264 ? -14.758 -0.201 24.942 1.00 97.25 264 PRO A N 1
ATOM 1910 C CA . PRO A 1 264 ? -13.978 -1.005 25.867 1.00 97.25 264 PRO A CA 1
ATOM 1911 C C . PRO A 1 264 ? -12.867 -1.732 25.106 1.00 97.25 264 PRO A C 1
ATOM 1913 O O . PRO A 1 264 ? -13.128 -2.450 24.144 1.00 97.25 264 PRO A O 1
ATOM 1916 N N . ILE A 1 265 ? -11.627 -1.561 25.559 1.00 98.25 265 ILE A N 1
ATOM 1917 C CA . ILE A 1 265 ? -10.483 -2.306 25.029 1.00 98.25 265 ILE A CA 1
ATOM 1918 C C . ILE A 1 265 ? -10.611 -3.756 25.498 1.00 98.25 265 ILE A C 1
ATOM 1920 O O . ILE A 1 265 ? -10.734 -4.013 26.697 1.00 98.25 265 ILE A O 1
ATOM 1924 N N . TYR A 1 266 ? -10.595 -4.690 24.549 1.00 97.75 266 TYR A N 1
ATOM 1925 C CA . TYR A 1 266 ? -10.611 -6.121 24.830 1.00 97.75 266 TYR A CA 1
ATOM 1926 C C . TYR A 1 266 ? -9.238 -6.599 25.309 1.00 97.75 266 TYR A C 1
ATOM 1928 O O . TYR A 1 266 ? -9.146 -7.247 26.349 1.00 97.75 266 TYR A O 1
ATOM 1936 N N . ALA A 1 267 ? -8.185 -6.280 24.548 1.00 98.00 267 ALA A N 1
ATOM 1937 C CA . ALA A 1 267 ? -6.803 -6.645 24.852 1.00 98.00 267 ALA A CA 1
ATOM 1938 C C . ALA A 1 267 ? -5.806 -5.801 24.047 1.00 98.00 267 ALA A C 1
ATOM 1940 O O . ALA A 1 267 ? -6.139 -5.249 22.993 1.00 98.00 267 ALA A O 1
ATOM 1941 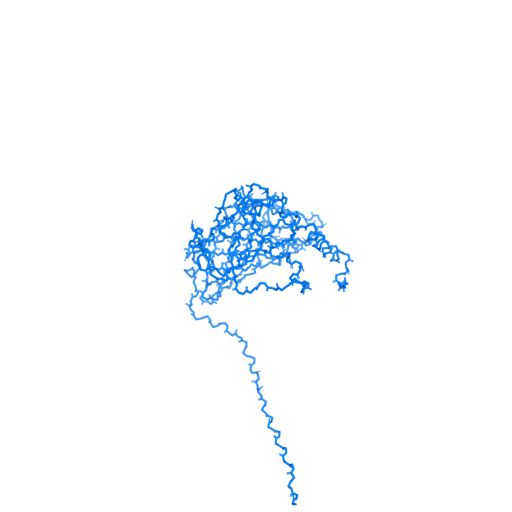N N . GLU A 1 268 ? -4.557 -5.777 24.493 1.00 98.38 268 GLU A N 1
ATOM 1942 C CA . GLU A 1 268 ? -3.426 -5.407 23.647 1.00 98.38 268 GLU A CA 1
ATOM 1943 C C . GLU A 1 268 ? -3.034 -6.598 22.757 1.00 98.38 268 GLU A C 1
ATOM 1945 O O . GLU A 1 268 ? -3.040 -7.754 23.189 1.00 98.38 268 GLU A O 1
ATOM 1950 N N . VAL A 1 269 ? -2.654 -6.353 21.500 1.00 96.38 269 VAL A N 1
ATOM 1951 C CA . VAL A 1 269 ? -2.285 -7.434 20.560 1.00 96.38 269 VAL A CA 1
ATOM 1952 C C . VAL A 1 269 ? -1.086 -8.251 21.044 1.00 96.38 269 VAL A C 1
ATOM 1954 O O . VAL A 1 269 ? -1.008 -9.448 20.770 1.00 96.38 269 VAL A O 1
ATOM 1957 N N . GLY A 1 270 ? -0.189 -7.644 21.827 1.00 96.06 270 GLY A N 1
ATOM 1958 C CA . GLY A 1 270 ? 0.920 -8.345 22.473 1.00 96.06 270 GLY A CA 1
ATOM 1959 C C . GLY A 1 270 ? 0.462 -9.465 23.411 1.00 96.06 270 GLY A C 1
ATOM 1960 O O . GLY A 1 270 ? 1.093 -10.519 23.447 1.00 96.06 270 GLY A O 1
ATOM 1961 N N . GLU A 1 271 ? -0.665 -9.291 24.106 1.00 97.94 271 GLU A N 1
ATOM 1962 C CA . GLU A 1 271 ? -1.237 -10.311 24.996 1.00 97.94 271 GLU A CA 1
ATOM 1963 C C . GLU A 1 271 ? -1.798 -11.503 24.210 1.00 97.94 271 GLU A C 1
ATOM 1965 O O . GLU A 1 271 ? -1.728 -12.649 24.656 1.00 97.94 271 GLU A O 1
ATOM 1970 N N . ILE A 1 272 ? -2.323 -11.238 23.012 1.00 96.00 272 ILE A N 1
ATOM 1971 C CA . ILE A 1 272 ? -2.798 -12.273 22.092 1.00 96.00 272 ILE A CA 1
ATOM 1972 C C . ILE A 1 272 ? -1.621 -13.066 21.517 1.00 96.00 272 ILE A C 1
ATOM 1974 O O . ILE A 1 272 ? -1.691 -14.289 21.418 1.00 96.00 272 ILE A O 1
ATOM 1978 N N . PHE A 1 273 ? -0.534 -12.392 21.134 1.00 94.19 273 PHE A N 1
ATOM 1979 C CA . PHE A 1 273 ? 0.662 -13.055 20.603 1.00 94.19 273 PHE A CA 1
ATOM 1980 C C . PHE A 1 273 ? 1.440 -13.834 21.667 1.00 94.19 273 PHE A C 1
ATOM 1982 O O . PHE A 1 273 ? 2.096 -14.819 21.335 1.00 94.19 273 PHE A O 1
ATOM 1989 N N . ALA A 1 274 ? 1.363 -13.408 22.928 1.00 96.81 274 ALA A N 1
ATOM 1990 C CA . ALA A 1 274 ? 1.964 -14.096 24.066 1.00 96.81 274 ALA A CA 1
ATOM 1991 C C . ALA A 1 274 ? 1.084 -15.224 24.641 1.00 96.81 274 ALA A C 1
ATOM 1993 O O . ALA A 1 274 ? 1.471 -15.836 25.637 1.00 96.81 274 ALA A O 1
ATOM 1994 N N . ASP A 1 275 ? -0.093 -15.478 24.054 1.00 96.06 275 ASP A N 1
ATOM 1995 C CA . ASP A 1 275 ? -1.103 -16.424 24.546 1.00 96.06 275 ASP A CA 1
ATOM 1996 C C . ASP A 1 275 ? -1.523 -16.174 26.016 1.00 96.06 275 ASP A C 1
ATOM 1998 O O . ASP A 1 275 ? -1.964 -17.088 26.718 1.00 96.06 275 ASP A O 1
ATOM 2002 N N . THR A 1 276 ? -1.403 -14.933 26.507 1.00 97.75 276 THR A N 1
ATOM 2003 C CA . THR A 1 276 ? -1.850 -14.539 27.858 1.00 97.75 276 THR A CA 1
ATOM 2004 C C . THR A 1 276 ? -3.317 -14.130 27.888 1.00 97.75 276 THR A C 1
ATOM 2006 O O . THR A 1 276 ? -3.950 -14.201 28.941 1.00 97.75 276 THR A O 1
ATOM 2009 N N . THR A 1 277 ? -3.861 -13.762 26.728 1.00 96.69 277 THR A N 1
ATOM 2010 C CA . THR A 1 277 ? -5.281 -13.480 26.521 1.00 96.69 277 THR A CA 1
ATOM 2011 C C . THR A 1 277 ? -5.797 -14.311 25.351 1.00 96.69 277 THR A C 1
ATOM 2013 O O . THR A 1 277 ? -5.106 -14.517 24.352 1.00 96.69 277 THR A O 1
ATOM 2016 N N . GLN A 1 278 ? -7.021 -14.827 25.472 1.00 95.12 278 GLN A N 1
ATOM 2017 C CA . GLN A 1 278 ? -7.627 -15.629 24.416 1.00 95.12 278 GLN A CA 1
ATOM 2018 C C . GLN A 1 278 ? -7.913 -14.762 23.184 1.00 95.12 278 GLN A C 1
ATOM 2020 O O . GLN A 1 278 ? -8.367 -13.627 23.300 1.00 95.12 278 GLN A O 1
ATOM 2025 N N . ARG A 1 279 ? -7.696 -15.323 21.990 1.00 92.75 279 ARG A N 1
ATOM 2026 C CA . ARG A 1 279 ? -8.161 -14.701 20.745 1.00 92.75 279 ARG A CA 1
ATOM 2027 C C . ARG A 1 279 ? -9.682 -14.509 20.792 1.00 92.75 279 ARG A C 1
ATOM 2029 O O . ARG A 1 279 ? -10.368 -15.469 21.164 1.00 92.75 279 ARG A O 1
ATOM 2036 N N . PRO A 1 280 ? -10.203 -13.336 20.387 1.00 91.69 280 PRO A N 1
ATOM 2037 C CA . PRO A 1 280 ? -11.639 -13.137 20.239 1.00 91.69 280 PRO A CA 1
ATOM 2038 C C . PRO A 1 280 ? -12.267 -14.263 19.413 1.00 91.69 280 PRO A C 1
ATOM 2040 O O . PRO A 1 280 ? -11.640 -14.801 18.493 1.00 91.69 280 PRO A O 1
ATOM 2043 N N . ALA A 1 281 ? -13.490 -14.653 19.772 1.00 86.00 281 ALA A N 1
ATOM 2044 C CA . ALA A 1 281 ? -14.255 -15.604 18.972 1.00 86.00 281 ALA A CA 1
ATOM 2045 C C . ALA A 1 281 ? -14.626 -14.975 17.614 1.00 86.00 281 ALA A C 1
ATOM 2047 O O . ALA A 1 281 ? -14.290 -13.827 17.348 1.00 86.00 281 ALA A O 1
ATOM 2048 N N . SER A 1 282 ? -15.304 -15.729 16.743 1.00 68.00 282 SER A N 1
ATOM 2049 C CA . SER A 1 282 ? -15.812 -15.209 15.464 1.00 68.00 282 SER A CA 1
ATOM 2050 C C . SER A 1 282 ? -16.858 -14.109 15.719 1.00 68.00 282 SER A C 1
ATOM 2052 O O . SER A 1 282 ? -18.036 -14.391 15.936 1.00 68.00 282 SER A O 1
ATOM 2054 N N . GLU A 1 283 ? -16.372 -12.873 15.803 1.00 86.69 283 GLU A N 1
ATOM 2055 C CA . GLU A 1 283 ? -17.089 -11.607 15.916 1.00 86.69 283 GLU A CA 1
ATOM 2056 C C . GLU A 1 283 ? -16.323 -10.543 15.112 1.00 86.69 283 GLU A C 1
ATOM 2058 O O . GLU A 1 283 ? -15.215 -10.792 14.629 1.00 86.69 283 GLU A O 1
ATOM 2063 N N . ILE A 1 284 ? -16.897 -9.347 14.950 1.00 96.31 284 ILE A N 1
ATOM 2064 C CA . ILE A 1 284 ? -16.156 -8.232 14.348 1.00 96.31 284 ILE A CA 1
ATOM 2065 C C . ILE A 1 284 ? -14.939 -7.929 15.227 1.00 96.31 284 ILE A C 1
ATOM 2067 O O . ILE A 1 284 ? -15.058 -7.789 16.443 1.00 96.31 284 ILE A O 1
ATOM 2071 N N . THR A 1 285 ? -13.766 -7.798 14.619 1.00 97.50 285 THR A N 1
ATOM 2072 C CA . THR A 1 285 ? -12.545 -7.415 15.339 1.00 97.50 285 THR A CA 1
ATOM 2073 C C . THR A 1 285 ? -12.021 -6.103 14.792 1.00 97.50 285 THR A C 1
ATOM 2075 O O . THR A 1 285 ? -11.928 -5.920 13.581 1.00 97.50 285 THR A O 1
ATOM 2078 N N . VAL A 1 286 ? -11.653 -5.186 15.679 1.00 98.06 286 VAL A N 1
ATOM 2079 C CA . VAL A 1 286 ? -11.042 -3.907 15.312 1.00 98.06 286 VAL A CA 1
ATOM 2080 C C . VAL A 1 286 ? -9.669 -3.861 15.948 1.00 98.06 286 VAL A C 1
ATOM 2082 O O . VAL A 1 286 ? -9.562 -3.874 17.165 1.00 98.06 286 VAL A O 1
ATOM 2085 N N . PHE A 1 287 ? -8.619 -3.804 15.142 1.00 98.12 287 PHE A N 1
ATOM 2086 C CA . PHE A 1 287 ? -7.287 -3.460 15.604 1.00 98.12 287 PHE A CA 1
ATOM 2087 C C . PHE A 1 287 ? -7.063 -1.961 15.416 1.00 98.12 287 PHE A C 1
ATOM 2089 O O . PHE A 1 287 ? -7.045 -1.476 14.285 1.00 98.12 287 PHE A O 1
ATOM 2096 N N . LYS A 1 288 ? -6.890 -1.225 16.516 1.00 98.31 288 LYS A N 1
ATOM 2097 C CA . LYS A 1 288 ? -6.496 0.183 16.496 1.00 98.31 288 LYS A CA 1
ATOM 2098 C C . LYS A 1 288 ? -5.003 0.308 16.771 1.00 98.31 288 LYS A C 1
ATOM 2100 O O . LYS A 1 288 ? -4.542 -0.106 17.831 1.00 98.31 288 LYS A O 1
ATOM 2105 N N . SER A 1 289 ? -4.288 0.959 15.858 1.00 97.75 289 SER A N 1
ATOM 2106 C CA . SER A 1 289 ? -2.880 1.304 16.048 1.00 97.75 289 SER A CA 1
ATOM 2107 C C . SER A 1 289 ? -2.669 2.816 16.057 1.00 97.75 289 SER A C 1
ATOM 2109 O O . SER A 1 289 ? -3.319 3.553 15.314 1.00 97.75 289 SER A O 1
ATOM 2111 N N . VAL A 1 290 ? -1.765 3.268 16.921 1.00 96.69 290 VAL A N 1
ATOM 2112 C CA . VAL A 1 290 ? -1.165 4.612 16.914 1.00 96.69 290 VAL A CA 1
ATOM 2113 C C . VAL A 1 290 ? 0.353 4.567 16.700 1.00 96.69 290 VAL A C 1
ATOM 2115 O O . VAL A 1 290 ? 0.953 5.606 16.423 1.00 96.69 290 VAL A O 1
ATOM 2118 N N . GLY A 1 291 ? 0.949 3.372 16.753 1.00 95.38 291 GLY A N 1
ATOM 2119 C CA . GLY A 1 291 ? 2.380 3.126 16.635 1.00 95.38 291 GLY A CA 1
ATOM 2120 C C . GLY A 1 291 ? 3.071 3.243 17.989 1.00 95.38 291 GLY A C 1
ATOM 2121 O O . GLY A 1 291 ? 2.855 4.200 18.737 1.00 95.38 291 GLY A O 1
ATOM 2122 N N . ILE A 1 292 ? 3.927 2.275 18.316 1.00 95.56 292 ILE A N 1
ATOM 2123 C CA . ILE A 1 292 ? 4.662 2.260 19.587 1.00 95.56 292 ILE A CA 1
ATOM 2124 C C . ILE A 1 292 ? 6.163 2.111 19.362 1.00 95.56 292 ILE A C 1
ATOM 2126 O O . ILE A 1 292 ? 6.623 1.321 18.546 1.00 95.56 292 ILE A O 1
ATOM 2130 N N . ALA A 1 293 ? 6.961 2.820 20.164 1.00 95.69 293 ALA A N 1
ATOM 2131 C CA . ALA A 1 293 ? 8.412 2.917 19.968 1.00 95.69 293 ALA A CA 1
ATOM 2132 C C . ALA A 1 293 ? 9.152 1.563 19.952 1.00 95.69 293 ALA A C 1
ATOM 2134 O O . ALA A 1 293 ? 10.256 1.459 19.417 1.00 95.69 293 ALA A O 1
ATOM 2135 N N . ILE A 1 294 ? 8.581 0.514 20.553 1.00 94.69 294 ILE A N 1
ATOM 2136 C CA . ILE A 1 294 ? 9.176 -0.826 20.521 1.00 94.69 294 ILE A CA 1
ATOM 2137 C C . ILE A 1 294 ? 9.167 -1.435 19.111 1.00 94.69 294 ILE A C 1
ATOM 2139 O O . ILE A 1 294 ? 10.090 -2.177 18.782 1.00 94.69 294 ILE A O 1
ATOM 2143 N N . GLU A 1 295 ? 8.191 -1.085 18.269 1.00 95.00 295 GLU A N 1
ATOM 2144 C CA . GLU A 1 295 ? 8.120 -1.492 16.859 1.00 95.00 295 GLU A CA 1
ATOM 2145 C C . GLU A 1 295 ? 9.298 -0.893 16.083 1.00 95.00 295 GLU A C 1
ATOM 2147 O O . GLU A 1 295 ? 10.034 -1.616 15.404 1.00 95.00 295 GLU A O 1
ATOM 2152 N N . ASP A 1 296 ? 9.558 0.404 16.283 1.00 95.12 296 ASP A N 1
ATOM 2153 C CA . ASP A 1 296 ? 10.696 1.105 15.682 1.00 95.12 296 ASP A CA 1
ATOM 2154 C C . ASP A 1 296 ? 12.033 0.523 16.152 1.00 95.12 296 ASP A C 1
ATOM 2156 O O . ASP A 1 296 ? 12.943 0.306 15.353 1.00 95.12 296 ASP A O 1
ATOM 2160 N N . ILE A 1 297 ? 12.169 0.234 17.452 1.00 96.56 297 ILE A N 1
ATOM 2161 C CA . ILE A 1 297 ? 13.394 -0.354 18.013 1.00 96.56 297 ILE A CA 1
ATOM 2162 C C . ILE A 1 297 ? 13.608 -1.776 17.482 1.00 96.56 297 ILE A C 1
ATOM 2164 O O . ILE A 1 297 ? 14.746 -2.150 17.184 1.00 96.56 297 ILE A O 1
ATOM 2168 N N . ALA A 1 298 ? 12.546 -2.571 17.339 1.00 94.50 298 ALA A N 1
ATOM 2169 C CA . ALA A 1 298 ? 12.630 -3.907 16.760 1.00 94.50 298 ALA A CA 1
ATOM 2170 C C . ALA A 1 298 ? 13.093 -3.849 15.295 1.00 94.50 298 ALA A C 1
ATOM 2172 O O . ALA A 1 298 ? 14.027 -4.565 14.919 1.00 94.50 298 ALA A O 1
ATOM 2173 N N . ALA A 1 299 ? 12.521 -2.943 14.495 1.00 92.38 299 ALA A N 1
ATOM 2174 C CA . ALA A 1 299 ? 12.945 -2.703 13.118 1.00 92.38 299 ALA A CA 1
ATOM 2175 C C . ALA A 1 299 ? 14.398 -2.197 13.047 1.00 92.38 299 ALA A C 1
ATOM 2177 O O . ALA A 1 299 ? 15.213 -2.725 12.287 1.00 92.38 299 ALA A O 1
ATOM 2178 N N . ALA A 1 300 ? 14.770 -1.235 13.895 1.00 92.75 300 ALA A N 1
ATOM 2179 C CA . ALA A 1 300 ? 16.130 -0.709 13.974 1.00 92.75 300 ALA A CA 1
ATOM 2180 C C . ALA A 1 300 ? 17.147 -1.792 14.365 1.00 92.75 300 ALA A C 1
ATOM 2182 O O . ALA A 1 300 ? 18.240 -1.837 13.801 1.00 92.75 300 ALA A O 1
ATOM 2183 N N . ARG A 1 301 ? 16.793 -2.702 15.284 1.00 93.44 301 ARG A N 1
ATOM 2184 C CA . ARG A 1 301 ? 17.640 -3.845 15.655 1.00 93.44 301 ARG A CA 1
ATOM 2185 C C . ARG A 1 301 ? 17.847 -4.791 14.476 1.00 93.44 301 ARG A C 1
ATOM 2187 O O . ARG A 1 301 ? 18.972 -5.248 14.282 1.00 93.44 301 ARG A O 1
ATOM 2194 N N . LEU A 1 302 ? 16.801 -5.072 13.696 1.00 89.88 302 LEU A N 1
ATOM 2195 C CA . LEU A 1 302 ? 16.904 -5.902 12.494 1.00 89.88 302 LEU A CA 1
ATOM 2196 C C . LEU A 1 302 ? 17.883 -5.285 11.484 1.00 89.88 302 LEU A C 1
ATOM 2198 O O . LEU A 1 302 ? 18.804 -5.961 11.025 1.00 89.88 302 LEU A O 1
ATOM 2202 N N . VAL A 1 303 ? 17.734 -3.987 11.203 1.00 87.06 303 VAL A N 1
ATOM 2203 C CA . VAL A 1 303 ? 18.630 -3.245 10.301 1.00 87.06 303 VAL A CA 1
ATOM 2204 C C . VAL A 1 303 ? 20.062 -3.221 10.839 1.00 87.06 303 VAL A C 1
ATOM 2206 O O . VAL A 1 303 ? 21.007 -3.498 10.100 1.00 87.06 303 VAL A O 1
ATOM 2209 N N . TYR A 1 304 ? 20.238 -2.944 12.133 1.00 89.38 304 TYR A N 1
ATOM 2210 C CA . TYR A 1 304 ? 21.550 -2.918 12.776 1.00 89.38 304 TYR A CA 1
ATOM 2211 C C . TYR A 1 304 ? 22.255 -4.275 12.687 1.00 89.38 304 TYR A C 1
ATOM 2213 O O . TYR A 1 304 ? 23.416 -4.330 12.292 1.00 89.38 304 TYR A O 1
ATOM 2221 N N . ALA A 1 305 ? 21.552 -5.371 12.990 1.00 88.44 305 ALA A N 1
ATOM 2222 C CA . ALA A 1 305 ? 22.106 -6.721 12.927 1.00 88.44 305 ALA A CA 1
ATOM 2223 C C . ALA A 1 305 ? 22.495 -7.131 11.498 1.00 88.44 305 ALA A C 1
ATOM 2225 O O . ALA A 1 305 ? 23.515 -7.798 11.304 1.00 88.44 305 ALA A O 1
ATOM 2226 N N . ALA A 1 306 ? 21.711 -6.723 10.495 1.00 82.31 306 ALA A N 1
ATOM 2227 C CA . ALA A 1 306 ? 22.052 -6.931 9.092 1.00 82.31 306 ALA A CA 1
ATOM 2228 C C . ALA A 1 306 ? 23.324 -6.158 8.705 1.00 82.31 306 ALA A C 1
ATOM 2230 O O . ALA A 1 306 ? 24.233 -6.729 8.104 1.00 82.31 306 ALA A O 1
ATOM 2231 N N . ALA A 1 307 ? 23.433 -4.892 9.119 1.00 82.56 307 ALA A N 1
ATOM 2232 C CA . ALA A 1 307 ? 24.593 -4.050 8.835 1.00 82.56 307 ALA A CA 1
ATOM 2233 C C . ALA A 1 307 ? 25.870 -4.492 9.577 1.00 82.56 307 ALA A C 1
ATOM 2235 O O . ALA A 1 307 ? 26.970 -4.352 9.044 1.00 82.56 307 ALA A O 1
ATOM 2236 N N . SER A 1 308 ? 25.748 -5.045 10.788 1.00 86.62 308 SER A N 1
ATOM 2237 C CA . SER A 1 308 ? 26.881 -5.527 11.590 1.00 86.62 308 SER A CA 1
ATOM 2238 C C . SER A 1 308 ? 27.328 -6.953 11.244 1.00 86.62 308 SER A C 1
ATOM 2240 O O . SER A 1 308 ? 28.270 -7.460 11.854 1.00 86.62 308 SER A O 1
ATOM 2242 N N . GLY A 1 309 ? 26.652 -7.632 10.307 1.00 75.31 309 GLY A N 1
ATOM 2243 C CA . GLY A 1 309 ? 26.914 -9.038 9.979 1.00 75.31 309 GLY A CA 1
ATOM 2244 C C . GLY A 1 309 ? 26.490 -10.021 11.079 1.00 75.31 309 GLY A C 1
ATOM 2245 O O . GLY A 1 309 ? 26.947 -11.161 11.104 1.00 75.31 309 GLY A O 1
ATOM 2246 N N . SER A 1 310 ? 25.626 -9.597 12.004 1.00 64.12 310 SER A N 1
ATOM 2247 C CA . SER A 1 310 ? 25.148 -10.389 13.148 1.00 64.12 310 SER A CA 1
ATOM 2248 C C . SER A 1 310 ? 23.769 -11.025 12.911 1.00 64.12 310 SER A C 1
ATOM 2250 O O . SER A 1 310 ? 23.168 -11.547 13.847 1.00 64.12 310 SER A O 1
ATOM 2252 N N . ALA A 1 311 ? 23.273 -11.018 11.668 1.00 55.34 311 ALA A N 1
ATOM 2253 C CA . ALA A 1 311 ? 21.920 -11.438 11.273 1.00 55.34 3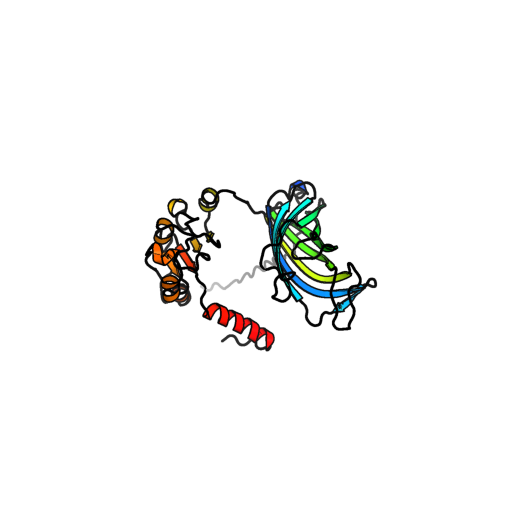11 ALA A CA 1
ATOM 2254 C C . ALA A 1 311 ? 21.530 -12.898 11.619 1.00 55.34 311 ALA A C 1
ATOM 2256 O O . ALA A 1 311 ? 20.385 -13.285 11.416 1.00 55.34 311 ALA A O 1
ATOM 2257 N N . GLY A 1 312 ? 22.448 -13.709 12.158 1.00 49.81 312 GLY A N 1
ATOM 2258 C CA . GLY A 1 312 ? 22.193 -15.080 12.620 1.00 49.81 312 GLY A CA 1
ATOM 2259 C C . GLY A 1 312 ? 21.966 -15.250 14.129 1.00 49.81 312 GLY A C 1
ATOM 2260 O O . GLY A 1 312 ? 21.772 -16.377 14.572 1.00 49.81 312 GLY A O 1
ATOM 2261 N N . GLN A 1 313 ? 22.014 -14.183 14.935 1.00 43.44 313 GLN A N 1
ATOM 2262 C CA . GLN A 1 313 ? 21.790 -14.253 16.388 1.00 43.44 313 GLN A CA 1
ATOM 2263 C C . GLN A 1 31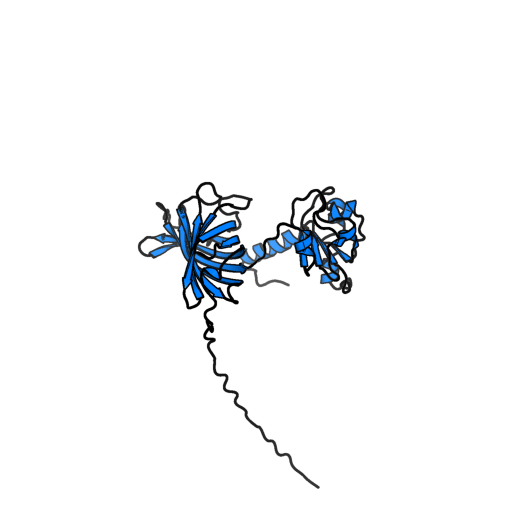3 ? 20.451 -13.613 16.766 1.00 43.44 313 GLN A C 1
ATOM 2265 O O . GLN A 1 313 ? 20.390 -12.529 17.347 1.00 43.44 313 GLN A O 1
ATOM 2270 N N . VAL A 1 314 ? 19.362 -14.295 16.418 1.00 43.78 314 VAL A N 1
ATOM 2271 C CA . VAL A 1 314 ? 18.041 -14.026 16.993 1.00 43.78 314 VAL A CA 1
ATOM 2272 C C . VAL A 1 314 ? 17.776 -15.127 18.016 1.00 43.78 314 VAL A C 1
ATOM 2274 O O . VAL A 1 314 ? 17.371 -16.229 17.660 1.00 43.78 314 VAL A O 1
ATOM 2277 N N . THR A 1 315 ? 18.098 -14.843 19.276 1.00 39.59 315 THR A N 1
ATOM 2278 C CA . THR A 1 315 ? 17.589 -15.567 20.452 1.00 39.59 315 THR A CA 1
ATOM 2279 C C . THR A 1 315 ? 16.717 -14.629 21.254 1.00 39.59 315 THR A C 1
ATOM 2281 O O . THR A 1 315 ? 17.159 -13.462 21.414 1.00 39.59 315 THR A O 1
#

Foldseek 3Di:
DDDDDDDDPPPPPPPPPPPPPPPPLPQLDWLLLQAAKKKKWKWWWFAAFADPVRDGQGAPDIWIKTKIKIWGRHSPFKIFMKMWMDTNNATQLNDPDIFGTWMWTKTADSSQKIKIKTFDDDPTSAHGLWMWMWIWGQDDSRQKIKIWTPWTWHQWDAGPVGDIRPGGTTTDITMIMMIGDDDDDPALLVVAQPAQEAEDDDQAQDAPDELVSHDFLHEYEYEYQQALRRDHYDLNLLQQFAEEEQDPVRCCHGHVNCVVSVHDHNYYVVCPVVVVDPDGDRGYYYYYYNDDVVVVVVVVVCVVCVVVVNNPDDD

pLDDT: mean 87.61, std 17.87, range [29.84, 98.56]

Sequence (315 aa):
MKVRYLSILSATAVALLSLSGVAQAGGLCSKATLNGPFSFIGHGVILGLKTADGTLHPYTAPSILDDVALVTFDGMGGFRRTDFGMIGGLPKGGKTTFNPVQHGFYSVNSDCTGIMKIIYDAGGAVPAGVETDLNIVVAADGTLIESVVYRAVTVSGAAMDGTKCPTDCEQGVQEFFEGKKVKAMDDAEATVRDADVIVTATTALEPVLKGAWLKPDAHVNAIGAPRPTWRELDDDAMTAGALLVDSSEAVLKESGDVILSKAPIYAEVGEIFADTTQRPASEITVFKSVGIAIEDIAAARLVYAAASGSAGQVT

Secondary structure (DSSP, 8-state):
--------------------------S--SGGGSEEEEEEEEEEEEEEEE-TT--EEEEEEEEEEEEEEEEEEESSSEEEEEEEEEETTEEGGG-SS-EEEEEEEEEE-TTSEEEEEEEPPTTSSS-TT-EEEEEEEEEGGGTEEEEEEEEEEES--B-TTS-B--SSEEEEEEEEEEEEE----S-HHHHHTT-SEEEE----SS-SB-GGGPPTT-EEEE----STT--SB-HHHHHSSEEEES-HHHHHHH-HHHHHH-PPEEEEHHHHHTTSSPPP-SS-EEEE----HHHHHHHHHHHHHHHTT-TT---